Protein AF-A0A923MBR5-F1 (afdb_monomer)

Nearest PDB structures (foldseek):
  8csq-assembly1_a  TM=6.103E-01  e=3.284E-02  Homo sapiens
  1usp-assembly1_B  TM=5.828E-01  e=2.148E-01  Deinococcus radiodurans R1 = ATCC 13939 = DSM 20539
  9jkp-assembly1_B  TM=6.323E-01  e=4.106E-01  Staphylococcus aureus subsp. aureus NCTC 8325
  4r1m-assembly1_B  TM=5.325E-01  e=8.931E-01  Bacteroides thetaiotaomicron VPI-5482
  5uvg-assembly1_A  TM=4.469E-01  e=5.842E+00  Homo sapiens

Secondary structure (DSSP, 8-state):
--HHHHHHHTTTSS--S------GGG--HHHHHHHHHHHHHHHHHHTT--GGGEEEEEEEEEE-TTS-EEEEEEEEE-S--HHHHHHHHHHHHHHHHHHHHHHTTSTHHHHEEEEEEEEEE-GGGGSHHHHHHHHHHHHHHHHHHHH-SS-PPP--TTSPPGGGS---------------

Mean predicted aligned error: 14.5 Å

Sequence (180 aa):
MKDLLQLFATRADDESTGATEIDLSTQSTEEIRDGYKDLIRELLQDGGVNLDCVQVEVRDVGRAHDGRHVFLGMLRLAHWERKSGLRLMIGLPLVERLLRRLLRGSWLNDVSHFGGLWFHPASSMIDGEVMRELRELMQAVEQVDGASASQPPRESMWSVPAELEPDREPHTPAGPSGPR

Radius of gyration: 22.23 Å; Cα contacts (8 Å, |Δi|>4): 164; chains: 1; bounding box: 40×50×78 Å

Organism: NCBI:txid2079448

Solvent-accessible surface area (backbone atoms only — not comparable to full-atom values): 11236 Å² total; per-residue (Å²): 134,75,66,68,62,43,63,61,46,59,68,69,69,74,80,81,87,76,93,66,87,71,72,68,86,72,68,48,77,63,59,55,35,50,54,52,42,51,57,53,50,51,54,36,48,77,69,63,32,56,62,87,32,42,45,77,45,58,44,80,79,49,62,49,98,88,67,35,44,26,33,33,40,36,40,31,38,70,48,90,43,77,67,35,48,49,48,49,72,73,34,43,70,57,52,43,52,52,49,58,57,54,36,76,79,36,74,61,54,78,60,31,44,81,77,49,70,44,80,42,80,34,76,78,52,72,34,72,66,53,49,48,51,50,49,54,51,51,53,50,57,62,47,47,78,76,67,68,86,82,69,86,80,79,85,48,95,87,55,78,60,80,90,70,61,78,80,77,73,80,81,72,77,82,74,86,86,77,90,133

Structure (mmCIF, N/CA/C/O backbone):
data_AF-A0A923MBR5-F1
#
_entry.id   AF-A0A923MBR5-F1
#
loop_
_atom_site.group_PDB
_atom_site.id
_atom_site.type_symbol
_atom_site.label_atom_id
_atom_site.label_alt_id
_atom_site.label_comp_id
_atom_site.label_asym_id
_atom_site.label_entity_id
_atom_site.label_seq_id
_atom_site.pdbx_PDB_ins_code
_atom_site.Cartn_x
_atom_site.Cartn_y
_atom_site.Cartn_z
_atom_site.occupancy
_atom_site.B_iso_or_equiv
_atom_site.auth_seq_id
_atom_site.auth_comp_id
_atom_site.auth_asym_id
_atom_site.auth_atom_id
_atom_site.pdbx_PDB_model_num
ATOM 1 N N . MET A 1 1 ? 1.615 -29.877 8.468 1.00 37.59 1 MET A N 1
ATOM 2 C CA . MET A 1 1 ? 2.426 -28.749 7.953 1.00 37.59 1 MET A CA 1
ATOM 3 C C . MET A 1 1 ? 2.953 -28.933 6.523 1.00 37.59 1 MET A C 1
ATOM 5 O O . MET A 1 1 ? 3.599 -28.025 6.026 1.00 37.59 1 MET A O 1
ATOM 9 N N . LYS A 1 2 ? 2.675 -30.054 5.829 1.00 36.59 2 LYS A N 1
ATOM 10 C CA . LYS A 1 2 ? 3.136 -30.280 4.444 1.00 36.59 2 LYS A CA 1
ATOM 11 C C . LYS A 1 2 ? 2.156 -29.800 3.355 1.00 36.59 2 LYS A C 1
ATOM 13 O O . LYS A 1 2 ? 2.596 -29.577 2.238 1.00 36.59 2 LYS A O 1
ATOM 18 N N . ASP A 1 3 ? 0.893 -29.529 3.692 1.00 42.62 3 ASP A N 1
ATOM 19 C CA . ASP A 1 3 ? -0.149 -29.269 2.678 1.00 42.62 3 ASP A CA 1
ATOM 20 C C . ASP A 1 3 ? -0.322 -27.792 2.264 1.00 42.62 3 ASP A C 1
ATOM 22 O O . ASP A 1 3 ? -0.815 -27.510 1.177 1.00 42.62 3 ASP A O 1
ATOM 26 N N . LEU A 1 4 ? 0.115 -26.820 3.077 1.00 39.88 4 LEU A N 1
ATOM 27 C CA . LEU A 1 4 ? -0.080 -25.386 2.779 1.00 39.88 4 LEU A CA 1
ATOM 28 C C . LEU A 1 4 ? 0.994 -24.801 1.856 1.00 39.88 4 LEU A C 1
ATOM 30 O O . LEU A 1 4 ? 0.680 -23.977 1.005 1.00 39.88 4 LEU A O 1
ATOM 34 N N . LEU A 1 5 ? 2.242 -25.269 1.957 1.00 39.50 5 LEU A N 1
ATOM 35 C CA . LEU A 1 5 ? 3.258 -24.975 0.941 1.00 39.50 5 LEU A CA 1
ATOM 36 C C . LEU A 1 5 ? 2.917 -25.653 -0.393 1.00 39.50 5 LEU A C 1
ATOM 38 O O . LEU A 1 5 ? 3.238 -25.101 -1.438 1.00 39.50 5 LEU A O 1
ATOM 42 N N . GLN A 1 6 ? 2.212 -26.791 -0.373 1.00 40.28 6 GLN A N 1
ATOM 43 C CA . GLN A 1 6 ? 1.761 -27.452 -1.596 1.00 40.28 6 GLN A CA 1
ATOM 44 C C . GLN A 1 6 ? 0.657 -26.680 -2.320 1.00 40.28 6 GLN A C 1
ATOM 46 O O . GLN A 1 6 ? 0.670 -26.667 -3.542 1.00 40.28 6 GLN A O 1
ATOM 51 N N . LEU A 1 7 ? -0.232 -25.960 -1.629 1.00 37.97 7 LEU A N 1
ATOM 52 C CA . LEU A 1 7 ? -1.256 -25.143 -2.299 1.00 37.97 7 LEU A CA 1
ATOM 53 C C . LEU A 1 7 ? -0.667 -23.958 -3.088 1.00 37.97 7 LEU A C 1
ATOM 55 O O . LEU A 1 7 ? -1.218 -23.587 -4.121 1.00 37.97 7 LEU A O 1
ATOM 59 N N . PHE A 1 8 ? 0.477 -23.416 -2.656 1.00 43.47 8 PHE A N 1
ATOM 60 C CA . PHE A 1 8 ? 1.187 -22.346 -3.373 1.00 43.47 8 PHE A CA 1
ATOM 61 C C . PHE A 1 8 ? 2.285 -22.860 -4.319 1.00 43.47 8 PHE A C 1
ATOM 63 O O . PHE A 1 8 ? 2.595 -22.178 -5.289 1.00 43.47 8 PHE A O 1
ATOM 70 N N . ALA A 1 9 ? 2.835 -24.058 -4.088 1.00 41.03 9 ALA A N 1
ATOM 71 C CA . ALA A 1 9 ? 3.733 -24.725 -5.037 1.00 41.03 9 ALA A CA 1
ATOM 72 C C . ALA A 1 9 ? 2.965 -25.282 -6.248 1.00 41.03 9 ALA A C 1
ATOM 74 O O . ALA A 1 9 ? 3.390 -25.101 -7.381 1.00 41.03 9 ALA A O 1
ATOM 75 N N . THR A 1 10 ? 1.766 -25.840 -6.036 1.00 38.47 10 THR A N 1
ATOM 76 C CA . THR A 1 10 ? 0.944 -26.415 -7.120 1.00 38.47 10 THR A CA 1
ATOM 77 C C . THR A 1 10 ? 0.484 -25.355 -8.125 1.00 38.47 10 THR A C 1
ATOM 79 O O . THR A 1 10 ? 0.261 -25.676 -9.283 1.00 38.47 10 THR A O 1
ATOM 82 N N . ARG A 1 11 ? 0.380 -24.077 -7.725 1.00 39.78 11 ARG A N 1
ATOM 83 C CA . ARG A 1 11 ? 0.058 -22.986 -8.661 1.00 39.78 11 ARG A CA 1
ATOM 84 C C . ARG A 1 11 ? 1.283 -22.441 -9.405 1.00 39.78 11 ARG A C 1
ATOM 86 O O . ARG A 1 11 ? 1.107 -21.812 -10.438 1.00 39.78 11 ARG A O 1
ATOM 93 N N . ALA A 1 12 ? 2.493 -22.677 -8.898 1.00 41.44 12 ALA A N 1
ATOM 94 C CA . ALA A 1 12 ? 3.737 -22.277 -9.556 1.00 41.44 12 ALA A CA 1
ATOM 95 C C . ALA A 1 12 ? 4.247 -23.326 -10.564 1.00 41.44 12 ALA A C 1
ATOM 97 O O . ALA A 1 12 ? 5.014 -22.978 -11.457 1.00 41.44 12 ALA A O 1
ATOM 98 N N . ASP A 1 13 ? 3.810 -24.584 -10.443 1.00 38.78 13 ASP A N 1
ATOM 99 C CA . ASP A 1 13 ? 4.303 -25.696 -11.267 1.00 38.78 13 ASP A CA 1
ATOM 100 C C . ASP A 1 13 ? 3.461 -25.977 -12.532 1.00 38.78 13 ASP A C 1
ATOM 102 O O . ASP A 1 13 ? 3.908 -26.729 -13.397 1.00 38.78 13 ASP A O 1
ATOM 106 N N . ASP A 1 14 ? 2.274 -25.373 -12.681 1.00 40.44 14 ASP A N 1
ATOM 107 C CA . ASP A 1 14 ? 1.331 -25.689 -13.776 1.00 40.44 14 ASP A CA 1
ATOM 108 C C . ASP A 1 14 ? 1.377 -24.703 -14.964 1.00 40.44 14 ASP A C 1
ATOM 110 O O . ASP A 1 14 ? 0.535 -24.745 -15.859 1.00 40.44 14 ASP A O 1
ATOM 114 N N . GLU A 1 15 ? 2.379 -23.818 -15.014 1.00 46.56 15 GLU A N 1
ATOM 115 C CA . GLU A 1 15 ? 2.545 -22.838 -16.097 1.00 46.56 15 GLU A CA 1
ATOM 116 C C . GLU A 1 15 ? 3.871 -23.043 -16.847 1.00 46.56 15 GLU A C 1
ATOM 118 O O . GLU A 1 15 ? 4.759 -22.196 -16.888 1.00 46.56 15 GLU A O 1
ATOM 123 N N . SER A 1 16 ? 4.022 -24.217 -17.465 1.00 49.44 16 SER A N 1
ATOM 124 C CA . SER A 1 16 ? 5.074 -24.456 -18.457 1.00 49.44 16 SER A CA 1
ATOM 125 C C . SER A 1 16 ? 4.545 -25.263 -19.634 1.00 49.44 16 SER A C 1
ATOM 127 O O . SER A 1 16 ? 4.749 -26.471 -19.718 1.00 49.44 16 SER A O 1
ATOM 129 N N . THR A 1 17 ? 3.886 -24.594 -20.586 1.00 42.59 17 THR A N 1
ATOM 130 C CA . THR A 1 17 ? 4.099 -24.870 -22.019 1.00 42.59 17 THR A CA 1
ATOM 131 C C . THR A 1 17 ? 3.613 -23.700 -22.877 1.00 42.59 17 THR A C 1
ATOM 133 O O . THR A 1 17 ? 2.427 -23.553 -23.155 1.00 42.59 17 THR A O 1
ATOM 136 N N . GLY A 1 18 ? 4.555 -22.876 -23.331 1.00 36.19 18 GLY A N 1
ATOM 137 C CA . GLY A 1 18 ? 4.285 -21.807 -24.290 1.00 36.19 18 GLY A CA 1
ATOM 138 C C . GLY A 1 18 ? 5.314 -20.696 -24.189 1.00 36.19 18 GLY A C 1
ATOM 139 O O . GLY A 1 18 ? 4.987 -19.606 -23.736 1.00 36.19 18 GLY A O 1
ATOM 140 N N . ALA A 1 19 ? 6.559 -20.977 -24.586 1.00 42.41 19 ALA A N 1
ATOM 141 C CA . ALA A 1 19 ? 7.595 -19.962 -24.743 1.00 42.41 19 ALA A CA 1
ATOM 142 C C . ALA A 1 19 ? 7.189 -18.992 -25.864 1.00 42.41 19 ALA A C 1
ATOM 144 O O . ALA A 1 19 ? 7.590 -19.127 -27.017 1.00 42.41 19 ALA A O 1
ATOM 145 N N . THR A 1 20 ? 6.340 -18.036 -25.511 1.00 40.38 20 THR A N 1
ATOM 146 C CA . THR A 1 20 ? 6.224 -16.776 -26.223 1.00 40.38 20 THR A CA 1
ATOM 147 C C . THR A 1 20 ? 7.261 -15.899 -25.551 1.00 40.38 20 THR A C 1
ATOM 149 O O . THR A 1 20 ? 7.162 -15.634 -24.356 1.00 40.38 20 THR A O 1
ATOM 152 N N . GLU A 1 21 ? 8.311 -15.546 -26.280 1.00 43.09 21 GLU A N 1
ATOM 153 C CA . GLU A 1 21 ? 9.275 -14.532 -25.871 1.00 43.09 21 GLU A CA 1
ATOM 154 C C . GLU A 1 21 ? 8.499 -13.213 -25.747 1.00 43.09 21 GLU A C 1
ATOM 156 O O . GLU A 1 21 ? 8.308 -12.481 -26.716 1.00 43.09 21 GLU A O 1
ATOM 161 N N . ILE A 1 22 ? 7.901 -12.991 -24.575 1.00 50.25 22 ILE A N 1
ATOM 162 C CA . ILE A 1 22 ? 7.217 -11.747 -24.251 1.00 50.25 22 ILE A CA 1
ATOM 163 C C . ILE A 1 22 ? 8.329 -10.725 -24.097 1.00 50.25 22 ILE A C 1
ATOM 165 O O . ILE A 1 22 ? 9.144 -10.811 -23.179 1.00 50.25 22 ILE A O 1
ATOM 169 N N . ASP A 1 23 ? 8.376 -9.776 -25.024 1.00 48.09 23 ASP A N 1
ATOM 170 C CA . ASP A 1 23 ? 9.283 -8.645 -24.955 1.00 48.09 23 ASP A CA 1
ATOM 171 C C . ASP A 1 23 ? 8.873 -7.735 -23.788 1.00 48.09 23 ASP A C 1
ATOM 173 O O . ASP A 1 23 ? 8.119 -6.771 -23.929 1.00 48.09 23 ASP A O 1
ATOM 177 N N . LEU A 1 24 ? 9.370 -8.071 -22.597 1.00 57.12 24 LEU A N 1
ATOM 178 C CA . LEU A 1 24 ? 9.154 -7.334 -21.353 1.00 57.12 24 LEU A CA 1
ATOM 179 C C . LEU A 1 24 ? 9.745 -5.909 -21.397 1.00 57.12 24 LEU A C 1
ATOM 181 O O . LEU A 1 24 ? 9.534 -5.135 -20.464 1.00 57.12 24 LEU A O 1
ATOM 185 N N . SER A 1 25 ? 10.464 -5.536 -22.467 1.00 54.69 25 SER A N 1
ATOM 186 C CA . SER A 1 25 ? 11.085 -4.216 -22.628 1.00 54.69 25 SER A CA 1
ATOM 187 C C . SER A 1 25 ? 10.112 -3.098 -23.033 1.00 54.69 25 SER A C 1
ATOM 189 O O . SER A 1 25 ? 10.487 -1.925 -22.994 1.00 54.69 25 SER A O 1
ATOM 191 N N . THR A 1 26 ? 8.858 -3.433 -23.363 1.00 60.09 26 THR A N 1
ATOM 192 C CA . THR A 1 26 ? 7.822 -2.463 -23.779 1.00 60.09 26 THR A CA 1
ATOM 193 C C . THR A 1 26 ? 6.789 -2.127 -22.704 1.00 60.09 26 THR A C 1
ATOM 195 O O . THR A 1 26 ? 5.931 -1.277 -22.941 1.00 60.09 26 THR A O 1
ATOM 198 N N . GLN A 1 27 ? 6.892 -2.732 -21.517 1.00 74.12 27 GLN A N 1
ATOM 199 C CA . GLN A 1 27 ? 5.992 -2.450 -20.399 1.00 74.12 27 GLN A CA 1
ATOM 200 C C . GLN A 1 27 ? 6.082 -0.974 -20.003 1.00 74.12 27 GLN A C 1
ATOM 202 O O . GLN A 1 27 ? 7.153 -0.445 -19.682 1.00 74.12 27 GLN A O 1
ATOM 207 N N . SER A 1 28 ? 4.943 -0.295 -20.023 1.00 87.00 28 SER A N 1
ATOM 208 C CA . SER A 1 28 ? 4.854 1.092 -19.596 1.00 87.00 28 SER A CA 1
ATOM 209 C C . SER A 1 28 ? 5.052 1.200 -18.081 1.00 87.00 28 SER A C 1
ATOM 211 O O . SER A 1 28 ? 4.729 0.303 -17.300 1.00 87.00 28 SER A O 1
ATOM 213 N N . THR A 1 29 ? 5.549 2.349 -17.622 1.00 90.38 29 THR A N 1
ATOM 214 C CA . THR A 1 29 ? 5.662 2.627 -16.181 1.00 90.38 29 THR A CA 1
ATOM 215 C C . THR A 1 29 ? 4.305 2.634 -15.472 1.00 90.38 29 THR A C 1
ATOM 217 O O . THR A 1 29 ? 4.255 2.521 -14.247 1.00 90.38 29 THR A O 1
ATOM 220 N N . GLU A 1 30 ? 3.209 2.770 -16.219 1.00 92.69 30 GLU A N 1
ATOM 221 C CA . GLU A 1 30 ? 1.841 2.683 -15.718 1.00 92.69 30 GLU A CA 1
ATOM 222 C C . GLU A 1 30 ? 1.416 1.231 -15.467 1.00 92.69 30 GLU A C 1
ATOM 224 O O . GLU A 1 30 ? 0.949 0.937 -14.370 1.00 92.69 30 GLU A O 1
ATOM 229 N N . GLU A 1 31 ? 1.696 0.310 -16.392 1.00 93.88 31 GLU A N 1
ATOM 230 C CA . GLU A 1 31 ? 1.423 -1.128 -16.215 1.00 93.88 31 GLU A CA 1
ATOM 231 C C . GLU A 1 31 ? 2.197 -1.715 -15.030 1.00 93.88 31 GLU A C 1
ATOM 233 O O . GLU A 1 31 ? 1.630 -2.422 -14.196 1.00 93.88 31 GLU A O 1
ATOM 238 N N . ILE A 1 32 ? 3.477 -1.353 -14.889 1.00 95.06 32 ILE A N 1
ATOM 239 C CA . ILE A 1 32 ? 4.295 -1.768 -13.739 1.00 95.06 32 ILE A CA 1
ATOM 240 C C . ILE A 1 32 ? 3.693 -1.225 -12.436 1.00 95.06 32 ILE A C 1
ATOM 242 O O . ILE A 1 32 ? 3.583 -1.939 -11.435 1.00 95.06 32 ILE A O 1
ATOM 246 N N . ARG A 1 33 ? 3.271 0.047 -12.437 1.00 96.44 33 ARG A N 1
ATOM 247 C CA . ARG A 1 33 ? 2.647 0.685 -11.273 1.00 96.44 33 ARG A CA 1
ATOM 248 C C . ARG A 1 33 ? 1.363 -0.032 -10.870 1.00 96.44 33 ARG A C 1
ATOM 250 O O . ARG A 1 33 ? 1.146 -0.235 -9.676 1.00 96.44 33 ARG A O 1
ATOM 257 N N . ASP A 1 34 ? 0.519 -0.379 -11.830 1.00 96.38 34 ASP A N 1
ATOM 258 C CA . ASP A 1 34 ? -0.748 -1.051 -11.562 1.00 96.38 34 ASP A CA 1
ATOM 259 C C . ASP A 1 34 ? -0.533 -2.490 -11.087 1.00 96.38 34 ASP A C 1
ATOM 261 O O . ASP A 1 34 ? -1.110 -2.864 -10.067 1.00 96.38 34 ASP A O 1
ATOM 265 N N . GLY A 1 35 ? 0.425 -3.222 -11.666 1.00 96.19 35 GLY A N 1
ATOM 266 C CA . GLY A 1 35 ? 0.829 -4.538 -11.162 1.00 96.19 35 GLY A CA 1
ATOM 267 C C . GLY A 1 35 ? 1.277 -4.508 -9.695 1.00 96.19 35 GLY A C 1
ATOM 268 O O . GLY A 1 35 ? 0.864 -5.347 -8.893 1.00 96.19 35 GLY A O 1
ATOM 269 N N . TYR A 1 36 ? 2.062 -3.500 -9.292 1.00 97.69 36 TYR A N 1
ATOM 270 C CA . TYR A 1 36 ? 2.411 -3.315 -7.879 1.00 97.69 36 TYR A CA 1
ATOM 271 C C . TYR A 1 36 ? 1.192 -3.019 -7.002 1.00 97.69 36 TYR A C 1
ATOM 273 O O . TYR A 1 36 ? 1.094 -3.560 -5.898 1.00 97.69 36 TYR A O 1
ATOM 281 N N . LYS A 1 37 ? 0.271 -2.155 -7.450 1.00 97.62 37 LYS A N 1
ATOM 282 C CA . LYS A 1 37 ? -0.936 -1.841 -6.670 1.00 97.62 37 LYS A CA 1
ATOM 283 C C . LYS A 1 37 ? -1.790 -3.084 -6.459 1.00 97.62 37 LYS A C 1
ATOM 285 O O . LYS A 1 37 ? -2.316 -3.251 -5.362 1.00 97.62 37 LYS A O 1
ATOM 290 N N . ASP A 1 38 ? -1.923 -3.927 -7.473 1.00 96.81 38 ASP A N 1
ATOM 291 C CA . ASP A 1 38 ? -2.765 -5.117 -7.410 1.00 96.81 38 ASP A CA 1
ATOM 292 C C . ASP A 1 38 ? -2.196 -6.145 -6.432 1.00 96.81 38 ASP A C 1
ATOM 294 O O . ASP A 1 38 ? -2.913 -6.562 -5.523 1.00 96.81 38 ASP A O 1
ATOM 298 N N . LEU A 1 39 ? -0.885 -6.417 -6.488 1.00 96.31 39 LEU A N 1
ATOM 299 C CA . LEU A 1 39 ? -0.215 -7.269 -5.496 1.00 96.31 39 LEU A CA 1
ATOM 300 C C . LEU A 1 39 ? -0.346 -6.730 -4.067 1.00 96.31 39 LEU A C 1
ATOM 302 O O . LEU A 1 39 ? -0.562 -7.486 -3.120 1.00 96.31 39 LEU A O 1
ATOM 306 N N . ILE A 1 40 ? -0.204 -5.413 -3.886 1.00 97.12 40 ILE A N 1
ATOM 307 C CA . ILE A 1 40 ? -0.363 -4.791 -2.569 1.00 97.12 40 ILE A CA 1
ATOM 308 C C . ILE A 1 40 ? -1.807 -4.948 -2.078 1.00 97.12 40 ILE A C 1
ATOM 310 O O . ILE A 1 40 ? -2.016 -5.299 -0.920 1.00 97.12 40 ILE A O 1
ATOM 314 N N . ARG A 1 41 ? -2.809 -4.705 -2.929 1.00 97.00 41 ARG A N 1
ATOM 315 C CA . ARG A 1 41 ? -4.228 -4.833 -2.561 1.00 97.00 41 ARG A CA 1
ATOM 316 C C . ARG A 1 41 ? -4.607 -6.263 -2.207 1.00 97.00 41 ARG A C 1
ATOM 318 O O . ARG A 1 41 ? -5.296 -6.443 -1.207 1.00 97.00 41 ARG A O 1
ATOM 325 N N . GLU A 1 42 ? -4.143 -7.242 -2.977 1.00 95.25 42 GLU A N 1
ATOM 326 C CA . GLU A 1 42 ? -4.365 -8.666 -2.709 1.00 95.25 42 GLU A CA 1
ATOM 327 C C . GLU A 1 42 ? -3.817 -9.044 -1.326 1.00 95.25 42 GLU A C 1
ATOM 329 O O . GLU A 1 42 ? -4.560 -9.519 -0.470 1.00 95.25 42 GLU A O 1
ATOM 334 N N . LEU A 1 43 ? -2.561 -8.686 -1.036 1.00 95.12 43 LEU A N 1
ATOM 335 C CA . LEU A 1 43 ? -1.958 -8.920 0.281 1.00 95.12 43 LEU A CA 1
ATOM 336 C C . LEU A 1 43 ? -2.714 -8.250 1.430 1.00 95.12 43 LEU A C 1
ATOM 338 O O . LEU A 1 43 ? -2.800 -8.804 2.527 1.00 95.12 43 LEU A O 1
ATOM 342 N N . LEU A 1 44 ? -3.222 -7.036 1.213 1.00 95.38 44 LEU A N 1
ATOM 343 C CA . LEU A 1 44 ? -3.999 -6.324 2.222 1.00 95.38 44 LEU A CA 1
ATOM 344 C C . LEU A 1 44 ? -5.345 -7.010 2.475 1.00 95.38 44 LEU A C 1
ATOM 346 O O . LEU A 1 44 ? -5.715 -7.189 3.638 1.00 95.38 44 LEU A O 1
ATOM 350 N N . GLN A 1 45 ? -6.044 -7.432 1.421 1.00 94.94 45 GLN A N 1
ATOM 351 C CA . GLN A 1 45 ? -7.300 -8.177 1.533 1.00 94.94 45 GLN A CA 1
ATOM 352 C C . GLN A 1 45 ? -7.099 -9.514 2.250 1.00 94.94 45 GLN A C 1
ATOM 354 O O . GLN A 1 45 ? -7.814 -9.791 3.215 1.00 94.94 45 GLN A O 1
ATOM 359 N N . ASP A 1 46 ? -6.083 -10.284 1.862 1.00 91.94 46 ASP A N 1
ATOM 360 C CA . ASP A 1 46 ? -5.711 -11.545 2.516 1.00 91.94 46 ASP A CA 1
ATOM 361 C C . ASP A 1 46 ? -5.312 -11.328 3.981 1.00 91.94 46 ASP A C 1
ATOM 363 O O . ASP A 1 46 ? -5.633 -12.119 4.871 1.00 91.94 46 ASP A O 1
ATOM 367 N N . GLY A 1 47 ? -4.666 -10.196 4.263 1.00 89.19 47 GLY A N 1
ATOM 368 C CA . GLY A 1 47 ? -4.356 -9.736 5.611 1.00 89.19 47 GLY A CA 1
ATOM 369 C C . GLY A 1 47 ? -5.576 -9.286 6.428 1.00 89.19 47 GLY A C 1
ATOM 370 O O . GLY A 1 47 ? -5.442 -8.965 7.614 1.00 89.19 47 GLY A O 1
ATOM 371 N N . GLY A 1 48 ? -6.770 -9.258 5.833 1.00 91.81 48 GLY A N 1
ATOM 372 C CA . GLY A 1 48 ? -8.011 -8.817 6.463 1.00 91.81 48 GLY A CA 1
ATOM 373 C C . GLY A 1 48 ? -8.094 -7.303 6.663 1.00 91.81 48 GLY A C 1
ATOM 374 O O . GLY A 1 48 ? -8.762 -6.848 7.595 1.00 91.81 48 GLY A O 1
ATOM 375 N N . VAL A 1 49 ? -7.384 -6.517 5.857 1.00 94.25 49 VAL A N 1
ATOM 376 C CA . VAL A 1 49 ? -7.508 -5.057 5.817 1.00 94.25 49 VAL A CA 1
ATOM 377 C C . VAL A 1 49 ? -8.662 -4.700 4.887 1.00 94.25 49 VAL A C 1
ATOM 379 O O . VAL A 1 49 ? -8.702 -5.135 3.738 1.00 94.25 49 VAL A O 1
ATOM 382 N N . ASN A 1 50 ? -9.606 -3.894 5.373 1.00 94.62 50 ASN A N 1
ATOM 383 C CA . ASN A 1 50 ? -10.641 -3.340 4.513 1.00 94.62 50 ASN A CA 1
ATOM 384 C C . ASN A 1 50 ? -10.012 -2.296 3.574 1.00 94.62 50 ASN A C 1
ATOM 386 O O . ASN A 1 50 ? -9.468 -1.291 4.038 1.00 94.62 50 ASN A O 1
ATOM 390 N N . LEU A 1 51 ? -10.097 -2.528 2.261 1.00 94.50 51 LEU A N 1
ATOM 391 C CA . LEU A 1 51 ? -9.528 -1.626 1.259 1.00 94.50 51 LEU A CA 1
ATOM 392 C C . LEU A 1 51 ? -10.198 -0.249 1.233 1.00 94.50 51 LEU A C 1
ATOM 394 O O . LEU A 1 51 ? -9.541 0.718 0.868 1.00 94.50 51 LEU A O 1
ATOM 398 N N . ASP A 1 52 ? -11.443 -0.116 1.691 1.00 94.12 52 ASP A N 1
ATOM 399 C CA . ASP A 1 52 ? -12.101 1.196 1.786 1.00 94.12 52 ASP A CA 1
ATOM 400 C C . ASP A 1 52 ? -11.390 2.122 2.791 1.00 94.12 52 ASP A C 1
ATOM 402 O O . ASP A 1 52 ? -11.408 3.348 2.662 1.00 94.12 52 ASP A O 1
ATOM 406 N N . CYS A 1 53 ? -10.695 1.533 3.772 1.00 91.69 53 CYS A N 1
ATOM 407 C CA . CYS A 1 53 ? -9.945 2.261 4.791 1.00 91.69 53 CYS A CA 1
ATOM 408 C C . CYS A 1 53 ? -8.573 2.734 4.298 1.00 91.69 53 CYS A C 1
ATOM 410 O O . CYS A 1 53 ? -7.936 3.532 4.986 1.00 91.69 53 CYS A O 1
ATOM 412 N N . VAL A 1 54 ? -8.077 2.251 3.152 1.00 93.69 54 VAL A N 1
ATOM 413 C CA . VAL A 1 54 ? -6.689 2.467 2.719 1.00 93.69 54 VAL A CA 1
ATOM 414 C C . VAL A 1 54 ? -6.578 2.785 1.230 1.00 93.69 54 VAL A C 1
ATOM 416 O O . VAL A 1 54 ? -7.021 2.056 0.353 1.00 93.69 54 VAL A O 1
ATOM 419 N N . GLN A 1 55 ? -5.900 3.884 0.930 1.00 95.12 55 GLN A N 1
ATOM 420 C CA . GLN A 1 55 ? -5.489 4.240 -0.419 1.00 95.12 55 GLN A CA 1
ATOM 421 C C . GLN A 1 55 ? -4.103 3.657 -0.688 1.00 95.12 55 GLN A C 1
ATOM 423 O O . GLN A 1 55 ? -3.154 3.924 0.050 1.00 95.12 55 GLN A O 1
ATOM 428 N N . VAL A 1 56 ? -3.999 2.862 -1.752 1.00 96.56 56 VAL A N 1
ATOM 429 C CA . VAL A 1 56 ? -2.732 2.308 -2.239 1.00 96.56 56 VAL A CA 1
ATOM 430 C C . VAL A 1 56 ? -2.211 3.192 -3.365 1.00 96.56 56 VAL A C 1
ATOM 432 O O . VAL A 1 56 ? -2.810 3.272 -4.439 1.00 96.56 56 VAL A O 1
ATOM 435 N N . GLU A 1 57 ? -1.077 3.835 -3.125 1.00 96.19 57 GLU A N 1
ATOM 436 C CA . GLU A 1 57 ? -0.327 4.584 -4.124 1.00 96.19 57 GLU A CA 1
ATOM 437 C C . GLU A 1 57 ? 0.972 3.852 -4.454 1.00 96.19 57 GLU A C 1
ATOM 439 O O . GLU A 1 57 ? 1.616 3.272 -3.584 1.00 96.19 57 GLU A O 1
ATOM 444 N N . VAL A 1 58 ? 1.384 3.907 -5.718 1.00 97.44 58 VAL A N 1
ATOM 445 C CA . VAL A 1 58 ? 2.692 3.418 -6.154 1.00 97.44 58 VAL A CA 1
ATOM 446 C C . VAL A 1 58 ? 3.333 4.507 -6.999 1.00 97.44 58 VAL A C 1
ATOM 448 O O . VAL A 1 58 ? 2.716 5.018 -7.937 1.00 97.44 58 VAL A O 1
ATOM 451 N N . ARG A 1 59 ? 4.555 4.898 -6.642 1.00 96.38 59 ARG A N 1
ATOM 452 C CA . ARG A 1 59 ? 5.279 6.005 -7.274 1.00 96.38 59 ARG A CA 1
ATOM 453 C C . ARG A 1 59 ? 6.580 5.509 -7.872 1.00 96.38 59 ARG A C 1
ATOM 455 O O . ARG A 1 59 ? 7.314 4.785 -7.211 1.00 96.38 59 ARG A O 1
ATOM 462 N N . ASP A 1 60 ? 6.857 5.944 -9.094 1.00 95.81 60 ASP A N 1
ATOM 463 C CA . ASP A 1 60 ? 8.192 5.861 -9.682 1.00 95.81 60 ASP A CA 1
ATOM 464 C C . ASP A 1 60 ? 9.060 6.944 -9.030 1.00 95.81 60 ASP A C 1
ATOM 466 O O . ASP A 1 60 ? 8.700 8.124 -9.051 1.00 95.81 60 ASP A O 1
ATOM 470 N N . VAL A 1 61 ? 10.158 6.537 -8.398 1.00 96.31 61 VAL A N 1
ATOM 471 C CA . VAL A 1 61 ? 11.077 7.437 -7.686 1.00 96.31 61 VAL A CA 1
ATOM 472 C C . VAL A 1 61 ? 12.409 7.622 -8.404 1.00 96.31 61 VAL A C 1
ATOM 474 O O . VAL A 1 61 ? 13.317 8.251 -7.862 1.00 96.31 61 VAL A O 1
ATOM 477 N N . GLY A 1 62 ? 12.525 7.111 -9.629 1.00 93.69 62 GLY A N 1
ATOM 478 C CA . GLY A 1 62 ? 13.709 7.243 -10.462 1.00 93.69 62 GLY A CA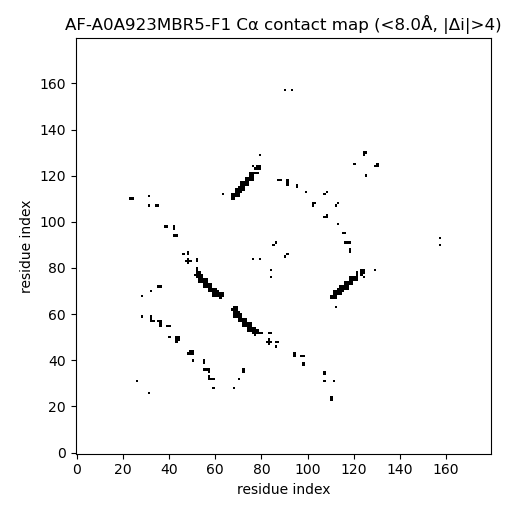 1
ATOM 479 C C . GLY A 1 62 ? 14.227 5.894 -10.936 1.00 93.69 62 GLY A C 1
ATOM 480 O O . GLY A 1 62 ? 13.486 4.925 -11.070 1.00 93.69 62 GLY A O 1
ATOM 481 N N . ARG A 1 63 ? 15.527 5.833 -11.223 1.00 95.81 63 ARG A N 1
ATOM 482 C CA . ARG A 1 63 ? 16.174 4.638 -11.774 1.00 95.81 63 ARG A CA 1
ATOM 483 C C . ARG A 1 63 ? 17.288 4.142 -10.866 1.00 95.81 63 ARG A C 1
ATOM 485 O O . ARG A 1 63 ? 17.999 4.938 -10.255 1.00 95.81 63 ARG A O 1
ATOM 492 N N . ALA A 1 64 ? 17.433 2.825 -10.796 1.00 94.12 64 ALA A N 1
ATOM 493 C CA . ALA A 1 64 ? 18.553 2.174 -10.136 1.00 94.12 64 ALA A CA 1
ATOM 494 C C . ALA A 1 64 ? 19.816 2.235 -11.014 1.00 94.12 64 ALA A C 1
ATOM 496 O O . ALA A 1 64 ? 19.794 2.705 -12.153 1.00 94.12 64 ALA A O 1
ATOM 497 N N . HIS A 1 65 ? 20.933 1.743 -10.477 1.00 92.88 65 HIS A N 1
ATOM 498 C CA . HIS A 1 65 ? 22.231 1.722 -11.163 1.00 92.88 65 HIS A CA 1
ATOM 499 C C . HIS A 1 65 ? 22.237 0.877 -12.449 1.00 92.88 65 HIS A C 1
ATOM 501 O O . HIS A 1 65 ? 23.052 1.120 -13.332 1.00 92.88 65 HIS A O 1
ATOM 507 N N . ASP A 1 66 ? 21.326 -0.089 -12.564 1.00 92.44 66 ASP A N 1
ATOM 508 C CA . ASP A 1 66 ? 21.126 -0.927 -13.751 1.00 92.44 66 ASP A CA 1
ATOM 509 C C . ASP A 1 66 ? 20.162 -0.301 -14.778 1.00 92.44 66 ASP A C 1
ATOM 511 O O . ASP A 1 66 ? 19.838 -0.916 -15.790 1.00 92.44 66 ASP A O 1
ATOM 515 N N . GLY A 1 67 ? 19.690 0.923 -14.523 1.00 91.94 67 GLY A N 1
ATOM 516 C CA . GLY A 1 67 ? 18.801 1.665 -15.409 1.00 91.94 67 GLY A CA 1
ATOM 517 C C . GLY A 1 67 ? 17.318 1.302 -15.295 1.00 91.94 67 GLY A C 1
ATOM 518 O O . GLY A 1 67 ? 16.506 1.993 -15.916 1.00 91.94 67 GLY A O 1
ATOM 519 N N . ARG A 1 68 ? 16.933 0.292 -14.500 1.00 93.62 68 ARG A N 1
ATOM 520 C CA . ARG A 1 68 ? 15.522 -0.068 -14.277 1.00 93.62 68 ARG A CA 1
ATOM 521 C C . ARG A 1 68 ? 14.835 0.922 -13.337 1.00 93.62 68 ARG A C 1
ATOM 523 O O . ARG A 1 68 ? 15.474 1.512 -12.464 1.00 93.62 68 ARG A O 1
ATOM 530 N N . HIS A 1 69 ? 13.531 1.112 -13.523 1.00 95.56 69 HIS A N 1
ATOM 531 C CA . HIS A 1 69 ? 12.729 1.999 -12.679 1.00 95.56 69 HIS A CA 1
ATOM 532 C C . HIS A 1 69 ? 12.623 1.461 -11.249 1.00 95.56 69 HIS A C 1
ATOM 534 O O . HIS A 1 69 ? 12.523 0.251 -11.040 1.00 95.56 69 HIS A O 1
ATOM 540 N N . VAL A 1 70 ? 12.634 2.362 -10.269 1.00 97.06 70 VAL A N 1
ATOM 541 C CA . VAL A 1 70 ? 12.452 2.048 -8.851 1.00 97.06 70 VAL A CA 1
ATOM 542 C C . VAL A 1 70 ? 11.080 2.542 -8.427 1.00 97.06 70 VAL A C 1
ATOM 544 O O . VAL A 1 70 ? 10.781 3.730 -8.534 1.00 97.06 70 VAL A O 1
ATOM 547 N N . PHE A 1 71 ? 10.264 1.641 -7.894 1.00 97.62 71 PHE A N 1
ATOM 548 C CA . PHE A 1 71 ? 8.930 1.954 -7.407 1.00 97.62 71 PHE A CA 1
ATOM 549 C C . PHE A 1 71 ? 8.856 1.871 -5.883 1.00 97.62 71 PHE A C 1
ATOM 551 O O . PHE A 1 71 ? 9.398 0.952 -5.265 1.00 97.62 71 PHE A O 1
ATOM 558 N N . LEU A 1 72 ? 8.154 2.827 -5.275 1.00 97.56 72 LEU A N 1
ATOM 559 C CA . LEU A 1 72 ? 7.774 2.811 -3.862 1.00 97.56 72 LEU A CA 1
ATOM 560 C C . LEU A 1 72 ? 6.267 2.633 -3.729 1.00 97.56 72 LEU A C 1
ATOM 562 O O . LEU A 1 72 ? 5.500 3.333 -4.393 1.00 97.56 72 LEU A O 1
ATOM 566 N N . GLY A 1 73 ? 5.855 1.734 -2.838 1.00 97.38 73 GLY A N 1
ATOM 567 C CA . GLY A 1 73 ? 4.466 1.614 -2.411 1.00 97.38 73 GLY A CA 1
ATOM 568 C C . GLY A 1 73 ? 4.187 2.533 -1.224 1.00 97.38 73 GLY A C 1
ATOM 569 O O . GLY A 1 73 ? 4.996 2.636 -0.304 1.00 97.38 73 GLY A O 1
ATOM 570 N N . MET A 1 74 ? 3.026 3.175 -1.211 1.00 96.00 74 MET A N 1
ATOM 571 C CA . MET A 1 74 ? 2.542 3.986 -0.102 1.00 96.00 74 MET A CA 1
ATOM 572 C C . MET A 1 74 ? 1.113 3.581 0.248 1.00 96.00 74 MET A C 1
ATOM 574 O O . MET A 1 74 ? 0.228 3.554 -0.603 1.00 96.00 74 MET A O 1
ATOM 578 N N . LEU A 1 75 ? 0.896 3.285 1.524 1.00 95.50 75 LEU A N 1
ATOM 579 C CA . LEU A 1 75 ? -0.401 3.003 2.113 1.00 95.50 75 LEU A CA 1
ATOM 580 C C . LEU A 1 75 ? -0.849 4.221 2.898 1.00 95.50 75 LEU A C 1
ATOM 582 O O . LEU A 1 75 ? -0.253 4.565 3.918 1.00 95.50 75 LEU A O 1
ATOM 586 N N . ARG A 1 76 ? -1.904 4.877 2.434 1.00 92.75 76 ARG A N 1
ATOM 587 C CA . ARG A 1 76 ? -2.480 6.035 3.106 1.00 92.75 76 ARG A CA 1
ATOM 588 C C . ARG A 1 76 ? -3.799 5.638 3.744 1.00 92.75 76 ARG A C 1
ATOM 590 O O . ARG A 1 76 ? -4.731 5.258 3.043 1.00 92.75 76 ARG A O 1
ATOM 597 N N . LEU A 1 77 ? -3.895 5.731 5.066 1.00 89.88 77 LEU A N 1
ATOM 598 C CA . LEU A 1 77 ? -5.137 5.405 5.767 1.00 89.88 77 LEU A CA 1
ATOM 599 C C . LEU A 1 77 ? -6.186 6.491 5.481 1.00 89.88 77 LEU A C 1
ATOM 601 O O . LEU A 1 77 ? -6.029 7.614 5.939 1.00 89.88 77 LEU A O 1
ATOM 605 N N . ALA A 1 78 ? -7.227 6.189 4.706 1.00 88.69 78 ALA A N 1
ATOM 606 C CA . ALA A 1 78 ? -8.247 7.155 4.294 1.00 88.69 78 ALA A CA 1
ATOM 607 C C . ALA A 1 78 ? -9.227 7.492 5.428 1.00 88.69 78 ALA A C 1
ATOM 609 O O . ALA A 1 78 ? -9.580 8.656 5.621 1.00 88.69 78 ALA A O 1
ATOM 610 N N . HIS A 1 79 ? -9.628 6.485 6.203 1.00 86.69 79 HIS A N 1
ATOM 611 C CA . HIS A 1 79 ? -10.414 6.654 7.420 1.00 86.69 79 HIS A CA 1
ATOM 612 C C . HIS A 1 79 ? -10.027 5.593 8.453 1.00 86.69 79 HIS A C 1
ATOM 614 O O . HIS A 1 79 ? -9.517 4.525 8.111 1.00 86.69 79 HIS A O 1
ATOM 620 N N . TRP A 1 80 ? -10.254 5.896 9.730 1.00 87.81 80 TRP A N 1
ATOM 621 C CA . TRP A 1 80 ? -9.915 4.983 10.814 1.00 87.81 80 TRP A CA 1
ATOM 622 C C . TRP A 1 80 ? -10.980 3.893 10.964 1.00 87.81 80 TRP A C 1
ATOM 624 O O . TRP A 1 80 ? -12.169 4.170 11.109 1.00 87.81 80 TRP A O 1
ATOM 634 N N . GLU A 1 81 ? -10.534 2.643 10.937 1.00 89.88 81 GLU A N 1
ATOM 635 C CA . GLU A 1 81 ? -11.287 1.469 11.369 1.00 89.88 81 GLU A CA 1
ATOM 636 C C . GLU A 1 81 ? -10.339 0.634 12.220 1.00 89.88 81 GLU A C 1
ATOM 638 O O . GLU A 1 81 ? -9.234 0.310 11.779 1.00 89.88 81 GLU A O 1
ATOM 643 N N . ARG A 1 82 ? -10.753 0.314 13.449 1.00 88.56 82 ARG A N 1
ATOM 644 C CA . ARG A 1 82 ? -9.871 -0.244 14.481 1.00 88.56 82 ARG A CA 1
ATOM 645 C C . ARG A 1 82 ? -9.051 -1.438 13.983 1.00 88.56 82 ARG A C 1
ATOM 647 O O . ARG A 1 82 ? -7.845 -1.477 14.212 1.00 88.56 82 ARG A O 1
ATOM 654 N N . LYS A 1 83 ? -9.663 -2.426 13.318 1.00 89.69 83 LYS A N 1
ATOM 655 C CA . LYS A 1 83 ? -8.949 -3.650 12.915 1.00 89.69 83 LYS A CA 1
ATOM 656 C C . LYS A 1 83 ? -7.971 -3.385 11.775 1.00 89.69 83 LYS A C 1
ATOM 658 O O . LYS A 1 83 ? -6.817 -3.795 11.872 1.00 89.69 83 LYS A O 1
ATOM 663 N N . SER A 1 84 ? -8.410 -2.709 10.719 1.00 91.06 84 SER A N 1
ATOM 664 C CA . SER A 1 84 ? -7.592 -2.387 9.545 1.00 91.06 84 SER A CA 1
ATOM 665 C C . SER A 1 84 ? -6.451 -1.441 9.905 1.00 91.06 84 SER A C 1
ATOM 667 O O . SER A 1 84 ? -5.310 -1.694 9.529 1.00 91.06 84 SER A O 1
ATOM 669 N N . GLY A 1 85 ? -6.728 -0.408 10.704 1.00 88.62 85 GLY A N 1
ATOM 670 C CA . GLY A 1 85 ? -5.733 0.548 11.185 1.00 88.62 85 GLY A CA 1
ATOM 671 C C . GLY A 1 85 ? -4.632 -0.124 12.002 1.00 88.62 85 GLY A C 1
ATOM 672 O O . GLY A 1 85 ? -3.455 0.023 11.678 1.00 88.62 85 GLY A O 1
ATOM 673 N N . LEU A 1 86 ? -4.993 -0.940 12.999 1.00 87.88 86 LEU A N 1
ATOM 674 C CA . LEU A 1 86 ? -4.009 -1.675 13.803 1.00 87.88 86 LEU A CA 1
ATOM 675 C C . LEU A 1 86 ? -3.210 -2.688 12.980 1.00 87.88 86 LEU A C 1
ATOM 677 O O . LEU A 1 86 ? -1.992 -2.770 13.131 1.00 87.88 86 LEU A O 1
ATOM 681 N N . ARG A 1 87 ? -3.872 -3.443 12.093 1.00 89.44 87 ARG A N 1
ATOM 682 C CA . ARG A 1 87 ? -3.197 -4.399 11.200 1.00 89.44 87 ARG A CA 1
ATOM 683 C C . ARG A 1 87 ? -2.184 -3.711 10.302 1.00 89.44 87 ARG A C 1
ATOM 685 O O . ARG A 1 87 ? -1.097 -4.241 10.124 1.00 89.44 87 ARG A O 1
ATOM 692 N N . LEU A 1 88 ? -2.510 -2.537 9.771 1.00 89.50 88 LEU A N 1
ATOM 693 C CA . LEU A 1 88 ? -1.582 -1.765 8.954 1.00 89.50 88 LEU A CA 1
ATOM 694 C C . LEU A 1 88 ? -0.420 -1.216 9.782 1.00 89.50 88 LEU A C 1
ATOM 696 O O . LEU A 1 88 ? 0.725 -1.373 9.378 1.00 89.50 88 LEU A O 1
ATOM 700 N N . MET A 1 89 ? -0.683 -0.628 10.951 1.00 87.31 89 MET A N 1
ATOM 701 C CA . MET A 1 89 ? 0.369 -0.042 11.790 1.00 87.31 89 MET A CA 1
ATOM 702 C C . MET A 1 89 ? 1.370 -1.077 12.307 1.00 87.31 89 MET A C 1
ATOM 704 O O . MET A 1 89 ? 2.574 -0.844 12.271 1.00 87.31 89 MET A O 1
ATOM 708 N N . ILE A 1 90 ? 0.872 -2.209 12.803 1.00 86.56 90 ILE A N 1
ATOM 709 C CA . ILE A 1 90 ? 1.699 -3.248 13.430 1.00 86.56 90 ILE A CA 1
ATOM 710 C C . ILE A 1 90 ? 2.215 -4.229 12.369 1.00 86.56 90 ILE A C 1
ATOM 712 O O . ILE A 1 90 ? 3.335 -4.727 12.453 1.00 86.56 90 ILE A O 1
ATOM 716 N N . GLY A 1 91 ? 1.401 -4.508 11.352 1.00 88.06 91 GLY A N 1
ATOM 717 C CA . GLY A 1 91 ? 1.675 -5.507 10.326 1.00 88.06 91 GLY A CA 1
ATOM 718 C C . GLY A 1 91 ? 2.453 -4.992 9.119 1.00 88.06 91 GLY A C 1
A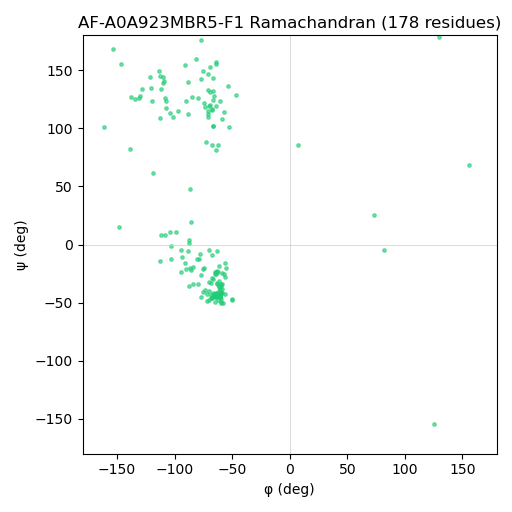TOM 719 O O . GLY A 1 91 ? 2.833 -5.821 8.297 1.00 88.06 91 GLY A O 1
ATOM 720 N N . LEU A 1 92 ? 2.738 -3.687 8.993 1.00 90.94 92 LEU A N 1
ATOM 721 C CA . LEU A 1 92 ? 3.469 -3.139 7.839 1.00 90.94 92 LEU A CA 1
ATOM 722 C C . LEU A 1 92 ? 4.771 -3.900 7.519 1.00 90.94 92 LEU A C 1
ATOM 724 O O . LEU A 1 92 ? 4.950 -4.265 6.356 1.00 90.94 92 LEU A O 1
ATOM 728 N N . PRO A 1 93 ? 5.648 -4.228 8.497 1.00 90.62 93 PRO A N 1
ATOM 729 C CA . PRO A 1 93 ? 6.872 -4.975 8.203 1.00 90.62 93 PRO A CA 1
ATOM 730 C C . PRO A 1 93 ? 6.591 -6.381 7.654 1.00 90.62 93 PRO A C 1
ATOM 732 O O . PRO A 1 93 ? 7.320 -6.886 6.801 1.00 90.62 93 PRO A O 1
ATOM 735 N N . LEU A 1 94 ? 5.515 -7.020 8.126 1.00 90.44 94 LEU A N 1
ATOM 736 C CA . LEU A 1 94 ? 5.098 -8.341 7.662 1.00 90.44 94 LEU A CA 1
ATOM 737 C C . LEU A 1 94 ? 4.512 -8.271 6.249 1.00 90.44 94 LEU A C 1
ATOM 739 O O . LEU A 1 94 ? 4.884 -9.093 5.413 1.00 90.44 94 LEU A O 1
ATOM 743 N N . VAL A 1 95 ? 3.677 -7.268 5.963 1.00 92.12 95 VAL A N 1
ATOM 744 C CA . VAL A 1 95 ? 3.144 -7.007 4.618 1.00 92.12 95 VAL A CA 1
ATOM 745 C C . VAL A 1 95 ? 4.284 -6.737 3.639 1.00 92.12 95 VAL A C 1
ATOM 747 O O . VAL A 1 95 ? 4.336 -7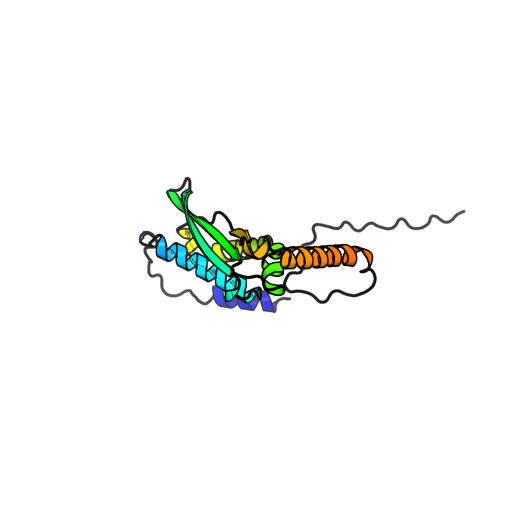.368 2.586 1.00 92.12 95 VAL A O 1
ATOM 750 N N . GLU A 1 96 ? 5.248 -5.882 3.993 1.00 94.88 96 GLU A N 1
ATOM 751 C CA . GLU A 1 96 ? 6.406 -5.615 3.134 1.00 94.88 96 GLU A CA 1
ATOM 752 C C . GLU A 1 96 ? 7.224 -6.888 2.878 1.00 94.88 96 GLU A C 1
ATOM 754 O O . GLU A 1 96 ? 7.600 -7.172 1.738 1.00 94.88 96 GLU A O 1
ATOM 759 N N . ARG A 1 97 ? 7.474 -7.697 3.915 1.00 94.38 97 ARG A N 1
ATOM 760 C CA . ARG A 1 97 ? 8.199 -8.966 3.771 1.00 94.38 97 ARG A CA 1
ATOM 761 C C . ARG A 1 97 ? 7.477 -9.933 2.832 1.00 94.38 97 ARG A C 1
ATOM 763 O O . ARG A 1 97 ? 8.126 -10.570 1.998 1.00 94.38 97 ARG A O 1
ATOM 770 N N . LEU A 1 98 ? 6.158 -10.062 2.970 1.00 94.38 98 LEU A N 1
ATOM 771 C CA . LEU A 1 98 ? 5.336 -10.919 2.114 1.00 94.38 98 LEU A CA 1
ATOM 772 C C . LEU A 1 98 ? 5.320 -10.412 0.671 1.00 94.38 98 LEU A C 1
ATOM 774 O O . LEU A 1 98 ? 5.531 -11.209 -0.240 1.00 94.38 98 LEU A O 1
ATOM 778 N N . LEU A 1 99 ? 5.189 -9.102 0.470 1.00 95.44 99 LEU A N 1
ATOM 779 C CA . LEU A 1 99 ? 5.261 -8.470 -0.844 1.00 95.44 99 LEU A CA 1
ATOM 780 C C . LEU A 1 99 ? 6.601 -8.727 -1.521 1.00 95.44 99 LEU A C 1
ATOM 782 O O . LEU A 1 99 ? 6.633 -9.217 -2.643 1.00 95.44 99 LEU A O 1
ATOM 786 N N . ARG A 1 100 ? 7.722 -8.503 -0.827 1.00 95.88 100 ARG A N 1
ATOM 787 C CA . ARG A 1 100 ? 9.056 -8.816 -1.367 1.00 95.88 100 ARG A CA 1
ATOM 788 C C . ARG A 1 100 ? 9.202 -10.293 -1.719 1.00 95.88 100 ARG A C 1
ATOM 790 O O . ARG A 1 100 ? 9.897 -10.626 -2.674 1.00 95.88 100 ARG A O 1
ATOM 797 N N . ARG A 1 101 ? 8.561 -11.190 -0.963 1.00 95.19 101 ARG A N 1
ATOM 798 C CA . ARG A 1 101 ? 8.551 -12.619 -1.285 1.00 95.19 101 ARG A CA 1
ATOM 799 C C . ARG A 1 101 ? 7.760 -12.910 -2.561 1.00 95.19 101 ARG A C 1
ATOM 801 O O . ARG A 1 101 ? 8.282 -13.657 -3.377 1.00 95.19 101 ARG A O 1
ATOM 808 N N . LEU A 1 102 ? 6.571 -12.331 -2.728 1.00 93.56 102 LEU A N 1
ATOM 809 C CA . LEU A 1 102 ? 5.762 -12.491 -3.943 1.00 93.56 102 LEU A CA 1
ATOM 810 C C . LEU A 1 102 ? 6.460 -11.898 -5.168 1.00 93.56 102 LEU A C 1
ATOM 812 O O . LEU A 1 102 ? 6.516 -12.535 -6.214 1.00 93.56 102 LEU A O 1
ATOM 816 N N . LEU A 1 103 ? 7.080 -10.726 -5.012 1.00 94.75 103 LEU A N 1
ATOM 817 C CA . LEU A 1 103 ? 7.762 -10.041 -6.105 1.00 94.75 103 LEU A CA 1
ATOM 818 C C . LEU A 1 103 ? 8.888 -10.873 -6.718 1.00 94.75 103 LEU A C 1
ATOM 820 O O . LEU A 1 103 ? 9.048 -10.852 -7.932 1.00 94.75 103 LEU A O 1
ATOM 824 N N . ARG A 1 104 ? 9.618 -11.653 -5.910 1.00 93.50 104 ARG A N 1
ATOM 825 C CA . ARG A 1 104 ? 10.690 -12.538 -6.401 1.00 93.50 104 ARG A CA 1
ATOM 826 C C . ARG A 1 104 ? 10.226 -13.574 -7.428 1.00 93.50 104 ARG A C 1
ATOM 828 O O . ARG A 1 104 ? 11.063 -14.048 -8.182 1.00 93.50 104 ARG A O 1
ATOM 835 N N . GLY A 1 105 ? 8.943 -13.936 -7.431 1.00 89.81 105 GLY A N 1
ATOM 836 C CA . GLY A 1 105 ? 8.347 -14.843 -8.416 1.00 89.81 105 GLY A CA 1
ATOM 837 C C . GLY A 1 105 ? 7.500 -14.131 -9.472 1.00 89.81 105 GLY A C 1
ATOM 838 O O . GLY A 1 105 ? 6.749 -14.792 -10.177 1.00 89.81 105 GLY A O 1
ATOM 839 N N . SER A 1 106 ? 7.561 -12.798 -9.550 1.00 92.56 106 SER A N 1
ATOM 840 C CA . SER A 1 106 ? 6.733 -11.995 -10.454 1.00 92.56 106 SER A CA 1
ATOM 841 C C . SER A 1 106 ? 7.574 -11.310 -11.527 1.00 92.56 106 SER A C 1
ATOM 843 O O . SER A 1 106 ? 8.686 -10.858 -11.249 1.00 92.56 106 SER A O 1
ATOM 845 N N . TRP A 1 107 ? 6.978 -11.107 -12.702 1.00 93.19 107 TRP A N 1
ATOM 846 C CA . TRP A 1 107 ? 7.583 -10.360 -13.809 1.00 93.19 107 TRP A CA 1
ATOM 847 C C . TRP A 1 107 ? 7.989 -8.922 -13.427 1.00 93.19 107 TRP A C 1
ATOM 849 O O . TRP A 1 107 ? 8.915 -8.360 -14.008 1.00 93.19 107 TRP A O 1
ATOM 859 N N . LEU A 1 108 ? 7.348 -8.319 -12.413 1.00 94.56 108 LEU A N 1
ATOM 860 C CA . LEU A 1 108 ? 7.674 -6.969 -11.931 1.00 94.56 108 LEU A CA 1
ATOM 861 C C . LEU A 1 108 ? 9.127 -6.862 -11.450 1.00 94.56 108 LEU A C 1
ATOM 863 O O . LEU A 1 108 ? 9.753 -5.815 -11.617 1.00 94.56 108 LEU A O 1
ATOM 867 N N . ASN A 1 109 ? 9.673 -7.937 -10.874 1.00 94.12 109 ASN A N 1
ATOM 868 C CA . ASN A 1 109 ? 11.054 -7.983 -10.389 1.00 94.12 109 ASN A CA 1
ATOM 869 C C . ASN A 1 109 ? 12.086 -8.097 -11.526 1.00 94.12 109 ASN A C 1
ATOM 871 O O . ASN A 1 109 ? 13.254 -7.741 -11.347 1.00 94.12 109 ASN A O 1
ATOM 875 N N . ASP A 1 110 ? 11.657 -8.540 -12.708 1.00 93.38 110 ASP A N 1
ATOM 876 C CA . ASP A 1 110 ? 12.520 -8.629 -13.886 1.00 93.38 110 ASP A CA 1
ATOM 877 C C . ASP A 1 110 ? 12.677 -7.258 -14.555 1.00 93.38 110 ASP A C 1
ATOM 879 O O . ASP A 1 110 ? 13.766 -6.900 -15.009 1.00 93.38 110 ASP A O 1
ATOM 883 N N . VAL A 1 111 ? 11.629 -6.430 -14.526 1.00 93.69 111 VAL A N 1
ATOM 884 C CA . VAL A 1 111 ? 11.599 -5.133 -15.227 1.00 93.69 111 VAL A CA 1
ATOM 885 C C . VAL A 1 111 ? 11.798 -3.914 -14.325 1.00 93.69 111 VAL A C 1
ATOM 887 O O . VAL A 1 111 ? 12.047 -2.812 -14.819 1.00 93.69 111 VAL A O 1
ATOM 890 N N . SER A 1 112 ? 11.719 -4.075 -13.003 1.00 95.31 112 SER A N 1
ATOM 891 C CA . SER A 1 112 ? 11.781 -2.955 -12.061 1.00 95.31 112 SER A CA 1
ATOM 892 C C . SER A 1 112 ? 12.304 -3.345 -10.678 1.00 95.31 112 SER A C 1
ATOM 894 O O . SER A 1 112 ? 12.450 -4.520 -10.347 1.00 95.31 112 SER A O 1
ATOM 896 N N . HIS A 1 113 ? 12.602 -2.335 -9.861 1.00 96.50 113 HIS A N 1
ATOM 897 C CA . HIS A 1 113 ? 13.006 -2.495 -8.466 1.00 96.50 113 HIS A CA 1
ATOM 898 C C . HIS A 1 113 ? 11.913 -2.025 -7.521 1.00 96.50 113 HIS A C 1
ATOM 900 O O . HIS A 1 113 ? 11.329 -0.960 -7.712 1.00 96.50 113 HIS A O 1
ATOM 906 N N . PHE A 1 114 ? 11.728 -2.756 -6.423 1.00 97.06 114 PHE A N 1
ATOM 907 C CA . PHE A 1 114 ? 10.836 -2.342 -5.347 1.00 97.06 114 PHE A CA 1
ATOM 908 C C . PHE A 1 114 ? 11.611 -1.745 -4.167 1.00 97.06 114 PHE A C 1
ATOM 910 O O . PHE A 1 114 ? 12.295 -2.451 -3.414 1.00 97.06 114 PHE A O 1
ATOM 917 N N . GLY A 1 115 ? 11.476 -0.434 -3.982 1.00 95.19 115 GLY A N 1
ATOM 918 C CA . GLY A 1 115 ? 12.186 0.323 -2.952 1.00 95.19 115 GLY A CA 1
ATOM 919 C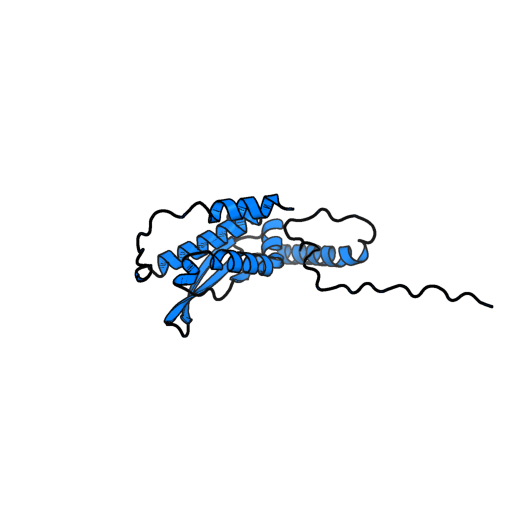 C . GLY A 1 115 ? 11.595 0.195 -1.543 1.00 95.19 115 GLY A C 1
ATOM 920 O O . GLY A 1 115 ? 12.274 0.540 -0.582 1.00 95.19 115 GLY A O 1
ATOM 921 N N . GLY A 1 116 ? 10.384 -0.348 -1.388 1.00 95.94 116 GLY A N 1
ATOM 922 C CA . GLY A 1 116 ? 9.759 -0.585 -0.081 1.00 95.94 116 GLY A CA 1
ATOM 923 C C . GLY A 1 116 ? 8.337 -0.052 0.034 1.00 95.94 116 GLY A C 1
ATOM 924 O O . GLY A 1 116 ? 7.794 0.525 -0.913 1.00 95.94 116 GLY A O 1
ATOM 925 N N . LEU A 1 117 ? 7.735 -0.287 1.203 1.00 95.69 117 LEU A N 1
ATOM 926 C CA . LEU A 1 117 ? 6.343 0.042 1.489 1.00 95.69 117 LEU A CA 1
ATOM 927 C C . LEU A 1 117 ? 6.256 1.022 2.656 1.00 95.69 117 LEU A C 1
ATOM 929 O O . LEU A 1 117 ? 6.780 0.771 3.737 1.00 95.69 117 LEU A O 1
ATOM 933 N N . TRP A 1 118 ? 5.614 2.164 2.442 1.00 93.69 118 TRP A N 1
ATOM 934 C CA . TRP A 1 118 ? 5.520 3.223 3.444 1.00 93.69 118 TRP A CA 1
ATOM 935 C C . TRP A 1 118 ? 4.085 3.372 3.926 1.00 93.69 118 TRP A C 1
ATOM 937 O O . TRP A 1 118 ? 3.146 3.232 3.148 1.00 93.69 118 TRP A O 1
ATOM 947 N N . PHE A 1 119 ? 3.910 3.697 5.203 1.00 92.00 119 PHE A N 1
ATOM 948 C CA . PHE A 1 119 ? 2.602 3.987 5.778 1.00 92.00 119 PHE A CA 1
ATOM 949 C C . PHE A 1 119 ? 2.479 5.476 6.083 1.00 92.00 119 PHE A C 1
ATOM 951 O O . PHE A 1 119 ? 3.313 6.049 6.784 1.00 92.00 119 PHE A O 1
ATOM 958 N N . HIS A 1 120 ? 1.422 6.093 5.564 1.00 89.12 120 HIS A N 1
ATOM 959 C CA . HIS A 1 120 ? 1.070 7.473 5.838 1.00 89.12 120 HIS A CA 1
ATOM 960 C C . HIS A 1 120 ? -0.240 7.509 6.641 1.00 89.12 120 HIS A C 1
ATOM 962 O O . HIS A 1 120 ? -1.314 7.274 6.075 1.00 89.12 120 HIS A O 1
ATOM 968 N N . PRO A 1 121 ? -0.202 7.856 7.940 1.00 78.88 121 PRO A N 1
ATOM 969 C CA . PRO A 1 121 ? -1.425 8.130 8.683 1.00 78.88 121 PRO A CA 1
ATOM 970 C C . PRO A 1 121 ? -2.053 9.404 8.108 1.00 78.88 121 PRO A C 1
ATOM 972 O O . PRO A 1 121 ? -1.372 10.426 7.996 1.00 78.88 121 PRO A O 1
ATOM 975 N N . ALA A 1 122 ? -3.310 9.376 7.662 1.00 75.94 122 ALA A N 1
ATOM 976 C CA . ALA A 1 122 ? -3.957 10.624 7.257 1.00 75.94 122 ALA A CA 1
ATOM 977 C C . ALA A 1 122 ? -4.104 11.558 8.462 1.00 75.94 122 ALA A C 1
ATOM 979 O O . ALA A 1 122 ? -4.187 11.114 9.604 1.00 75.94 122 ALA A O 1
ATOM 980 N N . SER A 1 123 ? -4.185 12.862 8.208 1.00 69.44 123 SER A N 1
ATOM 981 C CA . SER A 1 123 ? -4.394 13.869 9.254 1.00 69.44 123 SER A CA 1
ATOM 982 C C . SER A 1 123 ? -5.658 13.620 10.085 1.00 69.44 123 SER A C 1
ATOM 984 O O . SER A 1 123 ? -5.671 13.946 11.266 1.00 69.44 123 SER A O 1
ATOM 986 N N . SER A 1 124 ? -6.680 12.980 9.506 1.00 67.94 124 SER A N 1
ATOM 987 C CA . SER A 1 124 ? -7.895 12.534 10.204 1.00 67.94 124 SER A CA 1
ATOM 988 C C . SER A 1 124 ? -7.638 11.480 11.288 1.00 67.94 124 SER A C 1
ATOM 990 O O . SER A 1 124 ? -8.430 11.356 12.213 1.00 67.94 124 SER A O 1
ATOM 992 N N . MET A 1 125 ? -6.528 10.742 11.217 1.00 67.38 125 MET A N 1
AT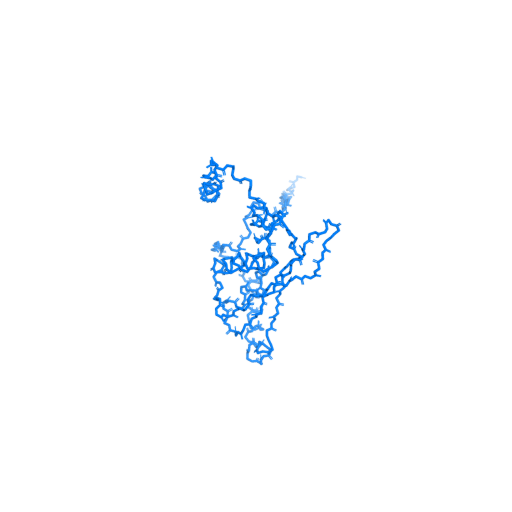OM 993 C CA . MET A 1 125 ? -6.106 9.796 12.255 1.00 67.38 125 MET A CA 1
ATOM 994 C C . MET A 1 125 ? -5.524 10.501 13.488 1.00 67.38 125 MET A C 1
ATOM 996 O O . MET A 1 125 ? -5.505 9.934 14.575 1.00 67.38 125 MET A O 1
ATOM 1000 N N . ILE A 1 126 ? -5.075 11.749 13.334 1.00 69.88 126 ILE A N 1
ATOM 1001 C CA . ILE A 1 126 ? -4.540 12.585 14.419 1.00 69.88 126 ILE A CA 1
ATOM 1002 C C . ILE A 1 126 ? -5.694 13.313 15.143 1.00 69.88 126 ILE A C 1
ATOM 1004 O O . ILE A 1 126 ? -5.494 14.315 15.823 1.00 69.88 126 ILE A O 1
ATOM 1008 N N . ASP A 1 127 ? -6.927 12.821 15.005 1.00 79.94 127 ASP A N 1
ATOM 1009 C CA . ASP A 1 127 ? -8.037 13.252 15.846 1.00 79.94 127 ASP A CA 1
ATOM 1010 C C . ASP A 1 127 ? -7.860 12.715 17.281 1.00 79.94 127 ASP A C 1
ATOM 1012 O O . ASP A 1 127 ? -7.315 11.629 17.513 1.00 79.94 127 ASP A O 1
ATOM 1016 N N . GLY A 1 128 ? -8.317 13.482 18.270 1.00 79.62 128 GLY A N 1
ATOM 1017 C CA . GLY A 1 128 ? -8.145 13.180 19.690 1.00 79.62 128 GLY A CA 1
ATOM 1018 C C . GLY A 1 128 ? -8.806 11.867 20.112 1.00 79.62 128 GLY A C 1
ATOM 1019 O O . GLY A 1 128 ? -8.285 11.176 20.988 1.00 79.62 128 GLY A O 1
ATOM 1020 N N . GLU A 1 129 ? -9.916 11.488 19.473 1.00 84.31 129 GLU A N 1
ATOM 1021 C CA . GLU A 1 129 ? -10.609 10.228 19.755 1.00 84.31 129 GLU A CA 1
ATOM 1022 C C . GLU A 1 129 ? -9.808 9.006 19.287 1.00 84.31 129 GLU A C 1
ATOM 1024 O O . GLU A 1 129 ? -9.588 8.086 20.077 1.00 84.31 129 GLU A O 1
ATOM 1029 N N . VAL A 1 130 ? -9.304 9.032 18.049 1.00 83.50 130 VAL A N 1
ATOM 1030 C CA . VAL A 1 130 ? -8.482 7.953 17.476 1.00 83.50 130 VAL A CA 1
ATOM 1031 C C . VAL A 1 130 ? -7.177 7.802 18.253 1.00 83.50 130 VAL A C 1
ATOM 1033 O O . VAL A 1 130 ? -6.768 6.691 18.578 1.00 83.50 130 VAL A O 1
ATOM 1036 N N . MET A 1 131 ? -6.541 8.914 18.631 1.00 85.38 131 MET A N 1
ATOM 1037 C CA . MET A 1 131 ? -5.317 8.881 19.435 1.00 85.38 131 MET A CA 1
ATOM 1038 C C . MET A 1 131 ? -5.550 8.378 20.865 1.00 85.38 131 MET A C 1
ATOM 1040 O O . MET A 1 131 ? -4.668 7.731 21.434 1.00 85.38 131 MET A O 1
ATOM 1044 N N . ARG A 1 132 ? -6.716 8.660 21.463 1.00 88.38 132 ARG A N 1
ATOM 1045 C CA . ARG A 1 132 ? -7.112 8.080 22.756 1.00 88.38 132 ARG A CA 1
ATOM 1046 C C . ARG A 1 132 ? -7.295 6.571 22.628 1.00 88.38 132 ARG A C 1
ATOM 1048 O O . ARG A 1 132 ? -6.706 5.830 23.406 1.00 88.38 132 ARG A O 1
ATOM 1055 N N . GLU A 1 133 ? -8.049 6.130 21.629 1.00 86.62 133 GLU A N 1
ATOM 1056 C CA . GLU A 1 133 ? -8.296 4.713 21.368 1.00 86.62 133 GLU A CA 1
ATOM 1057 C C . GLU A 1 133 ? -6.994 3.950 21.077 1.00 86.62 133 GLU A C 1
ATOM 1059 O O . GLU A 1 133 ? -6.750 2.891 21.651 1.00 86.62 133 GLU A O 1
ATOM 1064 N N . LEU A 1 134 ? -6.108 4.505 20.247 1.00 85.56 134 LEU A N 1
ATOM 1065 C CA . LEU A 1 134 ? -4.793 3.928 19.972 1.00 85.56 134 LEU A CA 1
ATOM 1066 C C . LEU A 1 134 ? -3.959 3.795 21.252 1.00 85.56 134 LEU A C 1
ATOM 1068 O O . LEU A 1 134 ? -3.315 2.770 21.459 1.00 85.56 134 LEU A O 1
ATOM 1072 N N . ARG A 1 135 ? -3.992 4.801 22.135 1.00 87.38 135 ARG A N 1
ATOM 1073 C CA . ARG A 1 135 ? -3.296 4.752 23.427 1.00 87.38 135 ARG A CA 1
ATOM 1074 C C . ARG A 1 135 ? -3.840 3.643 24.324 1.00 87.38 135 ARG A C 1
ATOM 1076 O O . ARG A 1 135 ? -3.046 2.921 24.916 1.00 87.38 135 ARG A O 1
ATOM 1083 N N . GLU A 1 136 ? -5.159 3.499 24.412 1.00 89.12 136 GLU A N 1
ATOM 1084 C CA . GLU A 1 136 ? -5.804 2.414 25.165 1.00 89.12 136 GLU A CA 1
ATOM 1085 C C . GLU A 1 136 ? -5.397 1.040 24.613 1.00 89.12 136 GLU A C 1
ATOM 1087 O O . GLU A 1 136 ? -5.078 0.128 25.373 1.00 89.12 136 GLU A O 1
ATOM 1092 N N . LEU A 1 137 ? -5.333 0.905 23.286 1.00 85.38 137 LEU A N 1
ATOM 1093 C CA . LEU A 1 137 ? -4.902 -0.325 22.623 1.00 85.38 137 LEU A CA 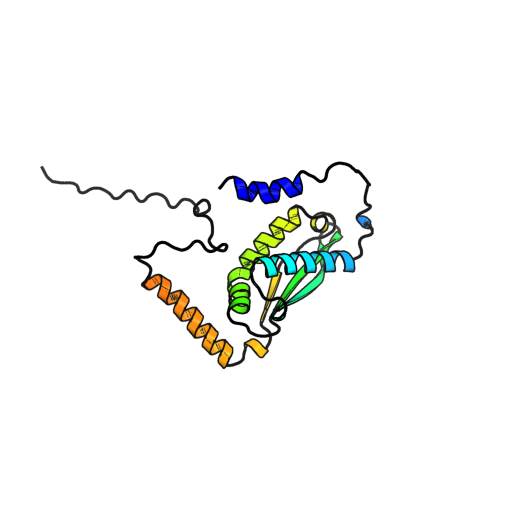1
ATOM 1094 C C . LEU A 1 137 ? -3.421 -0.633 22.873 1.00 85.38 137 LEU A C 1
ATOM 1096 O O . LEU A 1 137 ? -3.084 -1.780 23.149 1.00 85.38 137 LEU A O 1
ATOM 1100 N N . MET A 1 138 ? -2.542 0.370 22.829 1.00 85.12 138 MET A N 1
ATOM 1101 C CA . MET A 1 138 ? -1.123 0.197 23.162 1.00 85.12 138 MET A CA 1
ATOM 1102 C C . MET A 1 138 ? -0.936 -0.231 24.621 1.00 85.12 138 MET A C 1
ATOM 1104 O O . MET A 1 138 ? -0.215 -1.188 24.884 1.00 85.12 138 MET A O 1
ATOM 1108 N N . GLN A 1 139 ? -1.652 0.403 25.555 1.00 87.12 139 GLN A N 1
ATOM 1109 C CA . GLN A 1 139 ? -1.636 0.011 26.968 1.00 87.12 139 GLN A CA 1
ATOM 1110 C C . GLN A 1 139 ? -2.131 -1.422 27.172 1.00 87.12 139 GLN A C 1
ATOM 1112 O O . GLN A 1 139 ? -1.592 -2.146 28.006 1.00 87.12 139 GLN A O 1
ATOM 1117 N N . ALA A 1 140 ? -3.149 -1.848 26.420 1.00 85.25 140 ALA A N 1
ATOM 1118 C CA . ALA A 1 140 ? -3.634 -3.220 26.479 1.00 85.25 140 ALA A CA 1
ATOM 1119 C C . ALA A 1 140 ? -2.560 -4.214 26.012 1.00 85.25 140 ALA A C 1
ATOM 1121 O O . ALA A 1 140 ? -2.350 -5.218 26.684 1.00 85.25 140 ALA A O 1
ATOM 1122 N N . VAL A 1 141 ? -1.853 -3.925 24.912 1.00 81.38 141 VAL A N 1
ATOM 1123 C CA . VAL A 1 141 ? -0.754 -4.774 24.414 1.00 81.38 141 VAL A CA 1
ATOM 1124 C C . VAL A 1 141 ? 0.368 -4.891 25.450 1.00 81.38 141 VAL A C 1
ATOM 1126 O O . VAL A 1 141 ? 0.797 -6.001 25.743 1.00 81.38 141 VAL A O 1
ATOM 1129 N N . GLU A 1 142 ? 0.774 -3.782 26.073 1.00 81.31 142 GLU A N 1
ATOM 1130 C CA . GLU A 1 142 ? 1.799 -3.774 27.131 1.00 81.31 142 GLU A CA 1
ATOM 1131 C C . GLU A 1 142 ? 1.376 -4.571 28.381 1.00 81.31 142 GLU A C 1
ATOM 1133 O O . GLU A 1 142 ? 2.206 -5.187 29.048 1.00 81.31 142 GLU A O 1
ATOM 1138 N N . GLN A 1 143 ? 0.080 -4.590 28.710 1.00 77.69 143 GLN A N 1
ATOM 1139 C CA . GLN A 1 143 ? -0.438 -5.330 29.866 1.00 77.69 143 GLN A CA 1
ATOM 1140 C C . GLN A 1 143 ? -0.545 -6.842 29.628 1.00 77.69 143 GLN A C 1
ATOM 1142 O O . GLN A 1 143 ? -0.469 -7.609 30.592 1.00 77.69 143 GLN A O 1
ATOM 1147 N N . VAL A 1 144 ? -0.694 -7.296 28.376 1.00 65.25 144 VAL A N 1
ATOM 1148 C CA . VAL A 1 144 ? -0.713 -8.735 28.053 1.00 65.25 144 VAL A CA 1
ATOM 1149 C C . VAL A 1 144 ? 0.616 -9.398 28.430 1.00 65.25 144 VAL A C 1
ATOM 1151 O O . VAL A 1 144 ? 0.598 -10.498 28.986 1.00 65.25 144 VAL A O 1
ATOM 1154 N N . ASP A 1 145 ? 1.747 -8.707 28.263 1.00 57.50 145 ASP A N 1
ATOM 1155 C CA . ASP A 1 145 ? 3.067 -9.219 28.663 1.00 57.50 145 ASP A CA 1
ATOM 1156 C C . ASP A 1 145 ? 3.200 -9.423 30.185 1.00 57.50 145 ASP A C 1
ATOM 1158 O O . ASP A 1 145 ? 3.973 -10.267 30.638 1.00 57.50 145 ASP A O 1
ATOM 1162 N N . GLY A 1 146 ? 2.404 -8.713 30.995 1.00 54.62 146 GLY A N 1
ATOM 1163 C CA . GLY A 1 146 ? 2.386 -8.860 32.455 1.00 54.62 146 GLY A CA 1
ATOM 1164 C C . GLY A 1 146 ? 1.467 -9.968 32.988 1.00 54.62 146 GLY A C 1
ATOM 1165 O O . GLY A 1 146 ? 1.669 -10.438 34.108 1.00 54.62 146 GLY A O 1
ATOM 1166 N N . ALA A 1 147 ? 0.460 -10.395 32.217 1.00 52.69 147 ALA A N 1
ATOM 1167 C CA . ALA A 1 147 ? -0.596 -11.309 32.677 1.00 52.69 147 ALA A CA 1
ATOM 1168 C C . ALA A 1 147 ? -0.572 -12.702 32.012 1.00 52.69 147 ALA A C 1
ATOM 1170 O O . ALA A 1 147 ? -1.223 -13.634 32.493 1.00 52.69 147 ALA A O 1
ATOM 1171 N N . SER A 1 148 ? 0.173 -12.880 30.916 1.00 48.62 148 SER A N 1
ATOM 1172 C CA . SER A 1 148 ? 0.081 -14.058 30.040 1.00 48.62 148 SER A CA 1
ATOM 1173 C C . SER A 1 148 ? 0.954 -15.255 30.461 1.00 48.62 148 SER A C 1
ATOM 1175 O O . SER A 1 148 ? 1.629 -15.868 29.636 1.00 48.62 148 SER A O 1
ATOM 1177 N N . ALA A 1 149 ? 0.915 -15.647 31.738 1.00 54.09 149 ALA A N 1
ATOM 1178 C CA . ALA A 1 149 ? 1.588 -16.860 32.223 1.00 54.09 149 ALA A CA 1
ATOM 1179 C C . ALA A 1 149 ? 0.740 -18.151 32.116 1.00 54.09 149 ALA A C 1
ATOM 1181 O O . ALA A 1 149 ? 1.183 -19.199 32.579 1.00 54.09 149 ALA A O 1
ATOM 1182 N N . SER A 1 150 ? -0.493 -18.119 31.581 1.00 51.84 150 SER A N 1
ATOM 1183 C CA . SER A 1 150 ? -1.428 -19.252 31.783 1.00 51.84 150 SER A CA 1
ATOM 1184 C C . SER A 1 150 ? -2.443 -19.583 30.673 1.00 51.84 150 SER A C 1
ATOM 1186 O O . SER A 1 150 ? -3.340 -20.388 30.917 1.00 51.84 150 SER A O 1
ATOM 1188 N N . GLN A 1 151 ? -2.306 -19.080 29.439 1.00 48.66 151 GLN A N 1
ATOM 1189 C CA . GLN A 1 151 ? -3.135 -19.552 28.312 1.00 48.66 151 GLN A CA 1
ATOM 1190 C C . GLN A 1 151 ? -2.295 -19.959 27.091 1.00 48.66 151 GLN A C 1
ATOM 1192 O O . GLN A 1 151 ? -1.406 -19.203 26.700 1.00 48.66 151 GLN A O 1
ATOM 1197 N N . PRO A 1 152 ? -2.567 -21.123 26.459 1.00 46.38 152 PRO A N 1
ATOM 1198 C CA . PRO A 1 152 ? -1.928 -21.480 25.200 1.00 46.38 152 PRO A CA 1
ATOM 1199 C C . PRO A 1 152 ? -2.443 -20.551 24.084 1.00 46.38 152 PRO A C 1
ATOM 1201 O O . PRO A 1 152 ? -3.660 -20.356 23.964 1.00 46.38 152 PRO A O 1
ATOM 1204 N N . PRO A 1 153 ? -1.551 -19.957 23.273 1.00 51.19 153 PRO A N 1
ATOM 1205 C CA . PRO A 1 153 ? -1.937 -18.987 22.261 1.00 51.19 153 PRO A CA 1
ATOM 1206 C C . PRO A 1 153 ? -2.774 -19.654 21.167 1.00 51.19 153 PRO A C 1
ATOM 1208 O O . PRO A 1 153 ? -2.410 -20.690 20.614 1.00 51.19 153 PRO A O 1
ATOM 1211 N N . ARG A 1 154 ? -3.906 -19.032 20.822 1.00 49.84 154 ARG A N 1
ATOM 1212 C CA . ARG A 1 154 ? -4.572 -19.292 19.543 1.00 49.84 154 ARG A CA 1
ATOM 1213 C C . ARG A 1 154 ? -3.663 -18.750 18.444 1.00 49.84 154 ARG A C 1
ATOM 1215 O O . ARG A 1 154 ? -3.420 -17.546 18.412 1.00 49.84 154 ARG A O 1
ATOM 1222 N N . GLU A 1 155 ? -3.162 -19.627 17.579 1.00 43.66 155 GLU A N 1
ATOM 1223 C CA . GLU A 1 155 ? -2.275 -19.258 16.474 1.00 43.66 155 GLU A CA 1
ATOM 1224 C C . GLU A 1 155 ? -2.973 -18.257 15.546 1.00 43.66 155 GLU A C 1
ATOM 1226 O O . GLU A 1 155 ? -3.925 -18.574 14.831 1.00 43.66 155 GLU A O 1
ATOM 1231 N N . SER A 1 156 ? -2.516 -17.009 15.598 1.00 49.91 156 SER A N 1
ATOM 1232 C CA . SER A 1 156 ? -2.845 -16.003 14.599 1.00 49.91 156 SER A CA 1
ATOM 1233 C C . SER A 1 156 ? -1.996 -16.284 13.363 1.00 49.91 156 SER A C 1
ATOM 1235 O O . SER A 1 156 ? -0.818 -16.597 13.482 1.00 49.91 156 SER A O 1
ATOM 1237 N N . MET A 1 157 ? -2.548 -16.095 12.164 1.00 51.53 157 MET A N 1
ATOM 1238 C CA . MET A 1 157 ? -1.805 -16.180 10.893 1.00 51.53 157 MET A CA 1
ATOM 1239 C C . MET A 1 157 ? -0.592 -15.223 10.829 1.00 51.53 157 MET A C 1
ATOM 1241 O O . MET A 1 157 ? 0.290 -15.371 9.989 1.00 51.53 157 MET A O 1
ATOM 1245 N N . TRP A 1 158 ? -0.553 -14.238 11.731 1.00 49.75 158 TRP A N 1
ATOM 1246 C CA . TRP A 1 158 ? 0.514 -13.248 11.893 1.00 49.75 158 TRP A CA 1
ATOM 1247 C C . TRP A 1 158 ? 1.560 -13.642 12.945 1.00 49.75 158 TRP A C 1
ATOM 1249 O O . TRP A 1 158 ? 2.548 -12.931 13.121 1.00 49.75 158 TRP A O 1
ATOM 1259 N N . SER A 1 159 ? 1.353 -14.751 13.654 1.00 52.03 159 SER A N 1
ATOM 1260 C CA . SER A 1 159 ? 2.351 -15.327 14.545 1.00 52.03 159 SER A CA 1
ATOM 1261 C C . SER A 1 159 ? 3.481 -15.918 13.704 1.00 52.03 159 SER A C 1
ATOM 1263 O O . SER A 1 159 ? 3.251 -16.613 12.713 1.00 52.03 159 SER A O 1
ATOM 1265 N N . VAL A 1 160 ? 4.721 -15.622 14.084 1.00 49.41 160 VAL A N 1
ATOM 1266 C CA . VAL A 1 160 ? 5.892 -16.264 13.486 1.00 49.41 160 VAL A CA 1
ATOM 1267 C C . VAL A 1 160 ? 5.844 -17.749 13.874 1.00 49.41 160 VAL A C 1
ATOM 1269 O O . VAL A 1 160 ? 5.675 -18.037 15.059 1.00 49.41 160 VAL A O 1
ATOM 1272 N N . PRO A 1 161 ? 5.949 -18.697 12.923 1.00 50.66 161 PRO A N 1
ATOM 1273 C CA . PRO A 1 161 ? 6.060 -20.113 13.253 1.00 50.66 161 PRO A CA 1
ATOM 1274 C C . PRO A 1 161 ? 7.210 -20.331 14.240 1.00 50.66 161 PRO A C 1
ATOM 1276 O O . PRO A 1 161 ? 8.289 -19.773 14.040 1.00 50.66 161 PRO A O 1
ATOM 1279 N N . ALA A 1 162 ? 7.002 -21.154 15.270 1.00 54.38 162 ALA A N 1
ATOM 1280 C CA . ALA A 1 162 ? 8.011 -21.438 16.300 1.00 54.38 162 ALA A CA 1
ATOM 1281 C C . ALA A 1 162 ? 9.346 -21.961 15.723 1.00 54.38 162 ALA A C 1
ATOM 1283 O O . ALA A 1 162 ? 10.390 -21.839 16.348 1.00 54.38 162 ALA A O 1
ATOM 1284 N N . GLU A 1 163 ? 9.321 -22.485 14.497 1.00 50.41 163 GLU A N 1
ATOM 1285 C CA . GLU A 1 163 ? 10.484 -22.950 13.733 1.00 50.41 163 GLU A CA 1
ATOM 1286 C C . GLU A 1 163 ? 11.445 -21.821 13.294 1.00 50.41 163 GLU A C 1
ATOM 1288 O O . GLU A 1 163 ? 12.527 -22.107 12.789 1.00 50.41 163 GLU A O 1
ATOM 1293 N N . LEU A 1 164 ? 11.067 -20.546 13.463 1.00 48.25 164 LEU A N 1
ATOM 1294 C CA . LEU A 1 164 ? 11.866 -19.365 13.102 1.00 48.25 164 LEU A CA 1
ATOM 1295 C C . LEU A 1 164 ? 12.351 -18.546 14.315 1.00 48.25 164 LEU A C 1
ATOM 1297 O O . LEU A 1 164 ? 12.900 -17.461 14.112 1.00 48.25 164 LEU A O 1
ATOM 1301 N N . GLU A 1 165 ? 12.177 -19.025 15.555 1.00 48.16 165 GLU A N 1
ATOM 1302 C CA . GLU A 1 165 ? 12.895 -18.432 16.693 1.00 48.16 165 GLU A CA 1
ATOM 1303 C C . GLU A 1 165 ? 14.395 -18.771 16.566 1.00 48.16 165 GLU A C 1
ATOM 1305 O O . GLU A 1 165 ? 14.743 -19.952 16.524 1.00 48.16 165 GLU A O 1
ATOM 1310 N N . PRO A 1 166 ? 15.304 -17.781 16.466 1.00 48.56 166 PRO A N 1
ATOM 1311 C CA . PRO A 1 166 ? 16.736 -18.057 16.446 1.00 48.56 166 PRO A CA 1
ATOM 1312 C C . PRO A 1 166 ? 17.140 -18.671 17.790 1.00 48.56 166 PRO A C 1
ATOM 1314 O O . PRO A 1 166 ? 16.939 -18.031 18.819 1.00 48.56 166 PRO A O 1
ATOM 1317 N N . ASP A 1 167 ? 17.654 -19.907 17.743 1.00 48.38 167 ASP A N 1
ATOM 1318 C CA . ASP A 1 167 ? 18.225 -20.711 1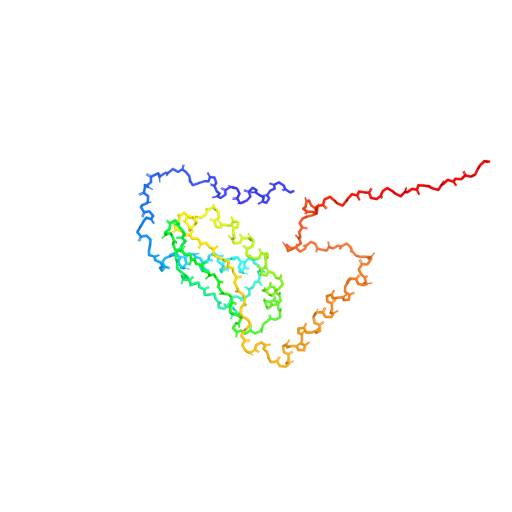8.83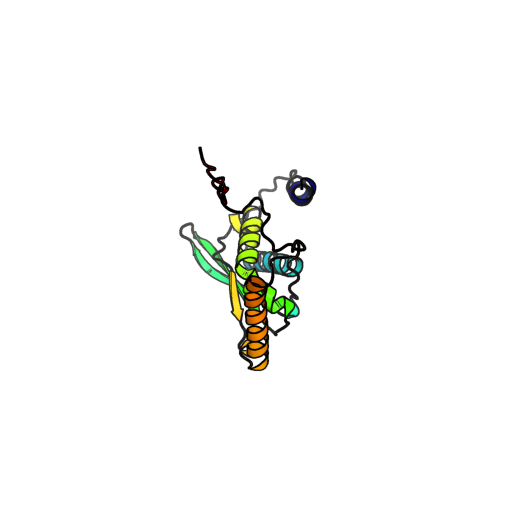7 1.00 48.38 167 ASP A CA 1
ATOM 1319 C C . ASP A 1 167 ? 18.069 -20.090 20.230 1.00 48.38 167 ASP A C 1
ATOM 1321 O O . ASP A 1 167 ? 18.958 -19.426 20.772 1.00 48.38 167 ASP A O 1
ATOM 1325 N N . ARG A 1 168 ? 16.915 -20.343 20.848 1.00 46.03 168 ARG A N 1
ATOM 1326 C CA . ARG A 1 168 ? 16.790 -20.201 22.292 1.00 46.03 168 ARG A CA 1
ATOM 1327 C C . ARG A 1 168 ? 17.550 -21.377 22.892 1.00 46.03 168 ARG A C 1
ATOM 1329 O O . ARG A 1 168 ? 16.981 -22.452 23.076 1.00 46.03 168 ARG A O 1
ATOM 1336 N N . GLU A 1 169 ? 18.853 -21.191 23.113 1.00 49.62 169 GLU A N 1
ATOM 1337 C CA . GLU A 1 169 ? 19.692 -22.200 23.758 1.00 49.62 169 GLU A CA 1
ATOM 1338 C C . GLU A 1 169 ? 18.970 -22.725 25.010 1.00 49.62 169 GLU A C 1
ATOM 1340 O O . GLU A 1 169 ? 18.497 -21.931 25.836 1.00 49.62 169 GLU A O 1
ATOM 1345 N N . PRO A 1 170 ? 18.836 -24.052 25.170 1.00 46.81 170 PRO A N 1
ATOM 1346 C CA . PRO A 1 170 ? 18.209 -24.612 26.348 1.00 46.81 170 PRO A CA 1
ATOM 1347 C C . PRO A 1 170 ? 19.093 -24.307 27.556 1.00 46.81 170 PRO A C 1
ATOM 1349 O O . PRO A 1 170 ? 20.100 -24.975 27.802 1.00 46.8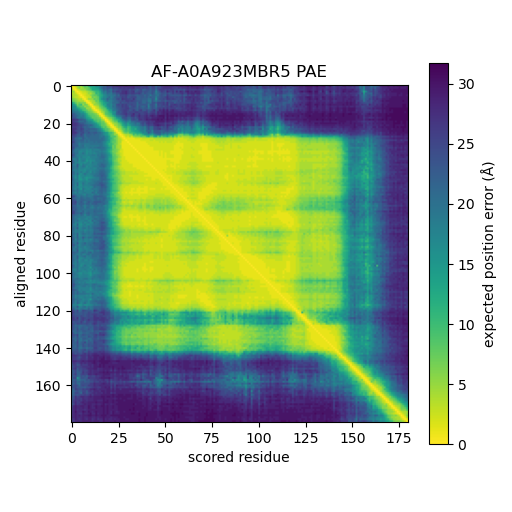1 170 PRO A O 1
ATOM 1352 N N . HIS A 1 171 ? 18.691 -23.304 28.342 1.00 50.44 171 HIS A N 1
ATOM 1353 C CA . HIS A 1 171 ? 19.154 -23.137 29.712 1.00 50.44 171 HIS A CA 1
ATOM 1354 C C . HIS A 1 171 ? 18.916 -24.456 30.447 1.00 50.44 171 HIS A C 1
ATOM 1356 O O . HIS A 1 171 ? 17.801 -24.783 30.845 1.00 50.44 171 HIS A O 1
ATOM 1362 N N . THR A 1 172 ? 19.986 -25.230 30.594 1.00 54.19 172 THR A N 1
ATOM 1363 C CA . THR A 1 172 ? 20.001 -26.436 31.408 1.00 54.19 172 THR A CA 1
ATOM 1364 C C . THR A 1 172 ? 19.945 -25.975 32.863 1.00 54.19 172 THR A C 1
ATOM 1366 O O . THR A 1 172 ? 20.878 -25.299 33.307 1.00 54.19 172 THR A O 1
ATOM 1369 N N . PRO A 1 173 ? 18.879 -26.267 33.628 1.00 49.09 173 PRO A N 1
ATOM 1370 C CA . PRO A 1 173 ? 18.868 -25.946 35.044 1.00 49.09 173 PRO A CA 1
ATOM 1371 C C . PRO A 1 173 ? 19.909 -26.829 35.738 1.00 49.09 173 PRO A C 1
ATOM 1373 O O . PRO A 1 173 ? 19.801 -28.056 35.740 1.00 49.09 173 PRO A O 1
ATOM 1376 N N . ALA A 1 174 ? 20.940 -26.200 36.305 1.00 52.00 174 ALA A N 1
ATOM 1377 C CA . ALA A 1 174 ? 21.900 -26.866 37.172 1.00 52.00 174 ALA A CA 1
ATOM 1378 C C . ALA A 1 174 ? 21.138 -27.507 38.344 1.00 52.00 174 ALA A C 1
ATOM 1380 O O . ALA A 1 174 ? 20.506 -26.818 39.145 1.00 52.00 174 ALA A O 1
ATOM 1381 N N . GLY A 1 175 ? 21.149 -28.840 38.391 1.00 52.94 175 GLY A N 1
ATOM 1382 C CA . GLY A 1 175 ? 20.499 -29.617 39.439 1.00 52.94 175 GLY A CA 1
ATOM 1383 C C . GLY A 1 175 ? 21.120 -29.366 40.822 1.00 52.94 175 GLY A C 1
ATOM 1384 O O . GLY A 1 175 ? 22.275 -28.946 40.921 1.00 52.94 175 GLY A O 1
ATOM 1385 N N . PRO A 1 176 ? 20.368 -29.623 41.905 1.00 61.19 176 PRO A N 1
ATOM 1386 C CA . PRO A 1 176 ? 20.822 -29.353 43.260 1.00 61.19 176 PRO A CA 1
ATOM 1387 C C . PRO A 1 176 ? 21.885 -30.367 43.702 1.00 61.19 176 PRO A C 1
ATOM 1389 O O . PRO A 1 176 ? 21.621 -31.564 43.827 1.00 61.19 176 PRO A O 1
ATOM 1392 N N . SER A 1 177 ? 23.085 -29.868 43.991 1.00 51.75 177 SER A N 1
ATOM 1393 C CA . SER A 1 177 ? 24.139 -30.603 44.692 1.00 51.75 177 SER A CA 1
ATOM 1394 C C . SER A 1 177 ? 23.710 -30.872 46.140 1.00 51.75 177 SER A C 1
ATOM 1396 O O . SER A 1 177 ? 23.741 -29.977 46.982 1.00 51.75 177 SER A O 1
ATOM 1398 N N . GLY A 1 178 ? 23.274 -32.102 46.422 1.00 50.16 178 GLY A N 1
ATOM 1399 C CA . GLY A 1 178 ? 23.040 -32.607 47.781 1.00 50.16 178 GLY A CA 1
ATOM 1400 C C . GLY A 1 178 ? 24.335 -33.079 48.471 1.00 50.16 178 GLY A C 1
ATOM 1401 O O . GLY A 1 178 ? 25.318 -33.361 47.783 1.00 50.16 178 GLY A O 1
ATOM 1402 N N . PRO A 1 179 ? 24.358 -33.170 49.815 1.00 68.19 179 PRO A N 1
ATOM 1403 C CA . PRO A 1 179 ? 25.587 -33.258 50.601 1.00 68.19 179 PRO A CA 1
ATOM 1404 C C . PRO A 1 179 ? 26.043 -34.706 50.850 1.00 68.19 179 PRO A C 1
ATOM 1406 O O . PRO A 1 179 ? 25.228 -35.632 50.906 1.00 68.19 179 PRO A O 1
ATOM 1409 N N . ARG A 1 180 ? 27.347 -34.882 51.074 1.00 51.38 180 ARG A N 1
ATOM 1410 C CA . ARG A 1 180 ? 27.938 -36.007 51.809 1.00 51.38 180 ARG A CA 1
ATOM 1411 C C . ARG A 1 180 ? 28.976 -35.482 52.784 1.00 51.38 180 ARG A C 1
ATOM 1413 O O . ARG A 1 180 ? 29.695 -34.539 52.391 1.00 51.38 180 ARG A O 1
#

pLDDT: mean 75.93, std 21.38, range [36.19, 97.69]

Foldseek 3Di:
DPVPVVVVVVVVPPPDDDPPVPPLVPDDPVNLFVVLQVLLVVLLVVLVADCVQWDWGKDFPAADPVRATEIEIEIEGPADDPPNVVCCVVVQVVSFVVSVVVVVSDPSVVRHHYPTYYYHYPPNCVDPVNVVVVVVVVVVVVVCVVPVPDDDDDDDPSDDPPVPDPDPDPPDPDDDDDDD